Protein AF-A0A844W4H3-F1 (afdb_monomer_lite)

Radius of gyration: 26.31 Å; chains: 1; bounding box: 70×90×56 Å

Structure (mmCIF, N/CA/C/O backbone):
data_AF-A0A844W4H3-F1
#
_entry.id   AF-A0A844W4H3-F1
#
loop_
_atom_site.group_PDB
_atom_site.id
_atom_site.type_symbol
_atom_site.label_atom_id
_atom_site.label_alt_id
_atom_site.label_comp_id
_atom_site.label_asym_id
_atom_site.label_entity_id
_atom_site.label_seq_id
_atom_site.pdbx_PDB_ins_code
_atom_site.Cartn_x
_atom_site.Cartn_y
_atom_site.Cartn_z
_atom_site.occupancy
_atom_site.B_iso_or_equiv
_atom_site.auth_seq_id
_atom_site.auth_comp_id
_atom_site.auth_asym_id
_atom_site.auth_atom_id
_atom_site.pdbx_PDB_model_num
ATOM 1 N N . MET A 1 1 ? 50.026 -38.528 -22.153 1.00 40.59 1 MET A N 1
ATOM 2 C CA . MET A 1 1 ? 48.616 -38.727 -21.760 1.00 40.59 1 MET A CA 1
ATOM 3 C C . MET A 1 1 ? 47.746 -38.008 -22.776 1.00 40.59 1 MET A C 1
ATOM 5 O O . MET A 1 1 ? 47.794 -36.789 -22.839 1.00 40.59 1 MET A O 1
ATOM 9 N N . SER A 1 2 ? 47.067 -38.749 -23.652 1.00 35.16 2 SER A N 1
ATOM 10 C CA . SER A 1 2 ? 46.179 -38.185 -24.674 1.00 35.16 2 SER A CA 1
ATOM 11 C C . SER A 1 2 ? 44.803 -37.925 -24.064 1.00 35.16 2 SER A C 1
ATOM 13 O O . SER A 1 2 ? 44.111 -38.867 -23.681 1.00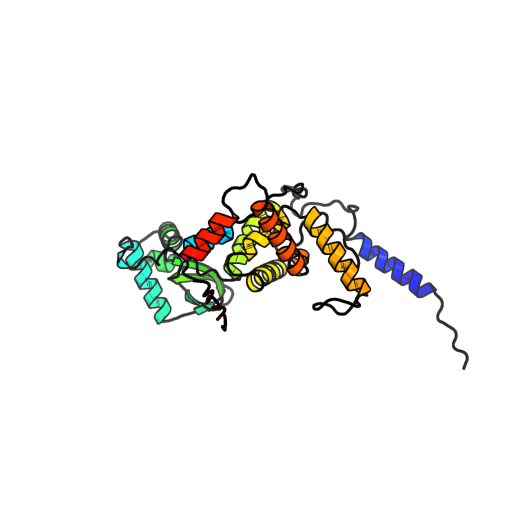 35.16 2 SER A O 1
ATOM 15 N N . HIS A 1 3 ? 44.414 -36.656 -23.965 1.00 39.06 3 HIS A N 1
ATOM 16 C CA . HIS A 1 3 ? 43.072 -36.267 -23.546 1.00 39.06 3 HIS A CA 1
ATOM 17 C C . HIS A 1 3 ? 42.083 -36.556 -24.680 1.00 39.06 3 HIS A C 1
ATOM 19 O O . HIS A 1 3 ? 41.986 -35.796 -25.641 1.00 39.06 3 HIS A O 1
ATOM 25 N N . GLN A 1 4 ? 41.358 -37.672 -24.582 1.00 46.84 4 GLN A N 1
ATOM 26 C CA . GLN A 1 4 ? 40.138 -37.868 -25.361 1.00 46.84 4 GLN A CA 1
ATOM 27 C C . GLN A 1 4 ? 39.099 -36.853 -24.880 1.00 46.84 4 GLN A C 1
ATOM 29 O O . GLN A 1 4 ? 38.718 -36.848 -23.709 1.00 46.84 4 GLN A O 1
ATOM 34 N N . LEU A 1 5 ? 38.666 -35.977 -25.787 1.00 47.50 5 LEU A N 1
ATOM 35 C CA . LEU A 1 5 ? 37.563 -35.059 -25.536 1.00 47.50 5 LEU A CA 1
ATOM 36 C C . LEU A 1 5 ? 36.278 -35.870 -25.288 1.00 47.50 5 LEU A C 1
ATOM 38 O O . LEU A 1 5 ? 35.994 -36.801 -26.049 1.00 47.50 5 LEU A O 1
ATOM 42 N N . PRO A 1 6 ? 35.501 -35.549 -24.239 1.00 43.94 6 PRO A N 1
ATOM 43 C CA . PRO A 1 6 ? 34.272 -36.265 -23.928 1.00 43.94 6 PRO A CA 1
ATOM 44 C C . PRO A 1 6 ? 33.265 -36.115 -25.073 1.00 43.94 6 PRO A C 1
ATOM 46 O O . PRO A 1 6 ? 33.009 -35.013 -25.558 1.00 43.94 6 PRO A O 1
ATOM 49 N N . SER A 1 7 ? 32.694 -37.241 -25.509 1.00 56.97 7 SER A N 1
ATOM 50 C CA . SER A 1 7 ? 31.733 -37.294 -26.612 1.00 56.97 7 SER A CA 1
ATOM 51 C C . SER A 1 7 ? 30.528 -36.387 -26.349 1.00 56.97 7 SER A C 1
ATOM 53 O O . SER A 1 7 ? 29.949 -36.411 -25.260 1.00 56.97 7 SER A O 1
ATOM 55 N N . SER A 1 8 ? 30.097 -35.664 -27.382 1.00 46.00 8 SER A N 1
ATOM 56 C CA . SER A 1 8 ? 28.962 -34.727 -27.440 1.00 46.00 8 SER A CA 1
ATOM 57 C C . SER A 1 8 ? 27.585 -35.314 -27.073 1.00 46.00 8 SER A C 1
ATOM 59 O O . SER A 1 8 ? 26.585 -34.597 -27.069 1.00 46.00 8 SER A O 1
ATOM 61 N N . HIS A 1 9 ? 27.511 -36.593 -26.700 1.00 44.69 9 HIS A N 1
ATOM 62 C CA . HIS A 1 9 ? 26.282 -37.273 -26.295 1.00 44.69 9 HIS A CA 1
ATOM 63 C C . HIS A 1 9 ? 25.682 -36.767 -24.971 1.00 44.69 9 HIS A C 1
ATOM 65 O O . HIS A 1 9 ? 24.464 -36.826 -24.804 1.00 44.69 9 HIS A O 1
ATOM 71 N N . TRP A 1 10 ? 26.480 -36.212 -24.050 1.00 44.72 10 TRP A N 1
ATOM 72 C CA . TRP A 1 10 ? 25.947 -35.678 -22.785 1.00 44.72 10 TRP A CA 1
ATOM 73 C C . TRP A 1 10 ? 25.151 -34.376 -22.981 1.00 44.72 10 TRP A C 1
ATOM 75 O O . TRP A 1 10 ? 24.174 -34.139 -22.272 1.00 44.72 10 TRP A O 1
ATOM 85 N N . LEU A 1 11 ? 25.516 -33.582 -23.996 1.00 39.84 11 LEU A N 1
ATOM 86 C CA . LEU A 1 11 ? 24.841 -32.336 -24.368 1.00 39.84 11 LEU A CA 1
ATOM 87 C C . LEU A 1 11 ? 23.451 -32.602 -24.969 1.00 39.84 11 LEU A C 1
ATOM 89 O O . LEU A 1 11 ? 22.526 -31.817 -24.775 1.00 39.84 11 LEU A O 1
ATOM 93 N N . ILE A 1 12 ? 23.291 -33.733 -25.664 1.00 48.03 12 ILE A N 1
ATOM 94 C CA . ILE A 1 12 ? 22.013 -34.184 -26.239 1.00 48.03 12 ILE A CA 1
ATOM 95 C C . ILE A 1 12 ? 21.091 -34.733 -25.133 1.00 48.03 12 ILE A C 1
ATOM 97 O O . ILE A 1 12 ? 19.887 -34.478 -25.143 1.00 48.03 12 ILE A O 1
ATOM 101 N N . GLY A 1 13 ? 21.652 -35.420 -24.130 1.00 46.19 13 GLY A N 1
ATOM 102 C CA . GLY A 1 13 ? 20.902 -35.891 -22.959 1.00 46.19 13 GLY A CA 1
ATOM 103 C C . GLY A 1 13 ? 20.409 -34.756 -22.050 1.00 46.19 13 GLY A C 1
ATOM 104 O O . GLY A 1 13 ? 19.256 -34.768 -21.613 1.00 46.19 13 GLY A O 1
ATOM 105 N N . SER A 1 14 ? 21.238 -33.733 -21.817 1.00 46.41 14 SER A N 1
ATOM 106 C CA . SER A 1 14 ? 20.885 -32.577 -20.981 1.00 46.41 14 SER A CA 1
ATOM 107 C C . SER A 1 14 ? 19.927 -31.602 -21.673 1.00 46.41 14 SER A C 1
ATOM 109 O O . SER A 1 14 ? 19.063 -31.031 -21.008 1.00 46.41 14 SER A O 1
ATOM 111 N N . THR A 1 15 ? 19.972 -31.476 -23.006 1.00 46.69 15 THR A N 1
ATOM 112 C CA . THR A 1 15 ? 18.980 -30.689 -23.767 1.00 46.69 15 THR A CA 1
ATOM 113 C C . THR A 1 15 ? 17.611 -31.356 -23.844 1.00 46.69 15 THR A C 1
ATOM 115 O O . THR A 1 15 ? 16.612 -30.642 -23.914 1.00 46.69 15 THR A O 1
ATOM 118 N N . HIS A 1 16 ? 17.511 -32.687 -23.777 1.00 41.06 16 HIS A N 1
ATOM 119 C CA . HIS A 1 16 ? 16.210 -33.366 -23.740 1.00 41.06 16 HIS A CA 1
ATOM 120 C C . HIS A 1 16 ? 15.513 -33.212 -22.377 1.00 41.06 16 HIS A C 1
ATOM 122 O O . HIS A 1 16 ? 14.307 -32.962 -22.330 1.00 41.06 16 HIS A O 1
ATOM 128 N N . ALA A 1 17 ? 16.273 -33.265 -21.276 1.00 41.00 17 ALA A N 1
ATOM 129 C CA . ALA A 1 17 ? 15.771 -32.970 -19.931 1.00 41.00 17 ALA A CA 1
ATOM 130 C C . ALA A 1 17 ? 15.453 -31.472 -19.746 1.00 41.00 17 ALA A C 1
ATOM 132 O O . ALA A 1 17 ? 14.406 -31.125 -19.203 1.00 41.00 17 ALA A O 1
ATOM 133 N N . ALA A 1 18 ? 16.287 -30.573 -20.284 1.00 41.38 18 ALA A N 1
ATOM 134 C CA . ALA A 1 18 ? 16.026 -29.133 -20.267 1.00 41.38 18 ALA A CA 1
ATOM 135 C C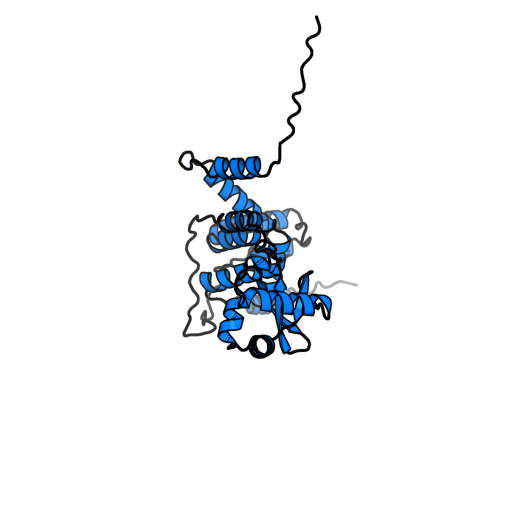 . ALA A 1 18 ? 14.827 -28.745 -21.153 1.00 41.38 18 ALA A C 1
ATOM 137 O O . ALA A 1 18 ? 14.038 -27.891 -20.760 1.00 41.38 18 ALA A O 1
ATOM 138 N N . ARG A 1 19 ? 14.611 -29.411 -22.299 1.00 42.53 19 ARG A N 1
ATOM 139 C CA . ARG A 1 19 ? 13.400 -29.241 -23.129 1.00 42.53 19 ARG A CA 1
ATOM 140 C C . ARG A 1 19 ? 12.130 -29.750 -22.447 1.00 42.53 19 ARG A C 1
ATOM 142 O O . ARG A 1 19 ? 11.069 -29.180 -22.682 1.00 42.53 19 ARG A O 1
ATOM 149 N N . ALA A 1 20 ? 12.226 -30.776 -21.601 1.00 40.62 20 ALA A N 1
ATOM 150 C CA . ALA A 1 20 ? 11.093 -31.252 -20.808 1.00 40.62 20 ALA A CA 1
ATOM 151 C C . ALA A 1 20 ? 10.699 -30.255 -19.700 1.00 40.62 20 ALA A C 1
ATOM 153 O O . ALA A 1 20 ? 9.513 -30.067 -19.453 1.00 40.62 20 ALA A O 1
ATOM 154 N N . VAL A 1 21 ? 11.670 -29.551 -19.103 1.00 44.06 21 VAL A N 1
ATOM 155 C CA . VAL A 1 21 ? 11.417 -28.466 -18.133 1.00 44.06 21 VAL A CA 1
ATOM 156 C C . VAL A 1 21 ? 10.953 -27.175 -18.831 1.00 44.06 21 VAL A C 1
ATOM 158 O O . VAL A 1 21 ? 10.070 -26.486 -18.332 1.00 44.06 21 VAL A O 1
ATOM 161 N N . LEU A 1 22 ? 11.469 -26.877 -20.030 1.00 38.00 22 LEU A N 1
ATOM 162 C CA . LEU A 1 22 ? 11.107 -25.690 -20.821 1.00 38.00 22 LEU A CA 1
ATOM 163 C C . LEU A 1 22 ? 9.719 -25.761 -21.484 1.00 38.00 22 LEU A C 1
ATOM 165 O O . LEU A 1 22 ? 9.184 -24.720 -21.857 1.00 38.00 22 LEU A O 1
ATOM 169 N N . ARG A 1 23 ? 9.101 -26.946 -21.598 1.00 33.34 23 ARG A N 1
ATOM 170 C CA . ARG A 1 23 ? 7.697 -27.083 -22.038 1.00 33.34 23 ARG A CA 1
ATOM 171 C C . ARG A 1 23 ? 6.665 -26.765 -20.954 1.00 33.34 23 ARG A C 1
ATOM 173 O O . ARG A 1 23 ? 5.499 -26.619 -21.287 1.00 33.34 23 ARG A O 1
ATOM 180 N N . ALA A 1 24 ? 7.057 -26.642 -19.685 1.00 38.19 24 ALA A N 1
ATOM 181 C CA . ALA A 1 24 ? 6.095 -26.410 -18.606 1.00 38.19 24 ALA A CA 1
ATOM 182 C C . ALA A 1 24 ? 5.629 -24.942 -18.483 1.00 38.19 24 ALA A C 1
ATOM 184 O 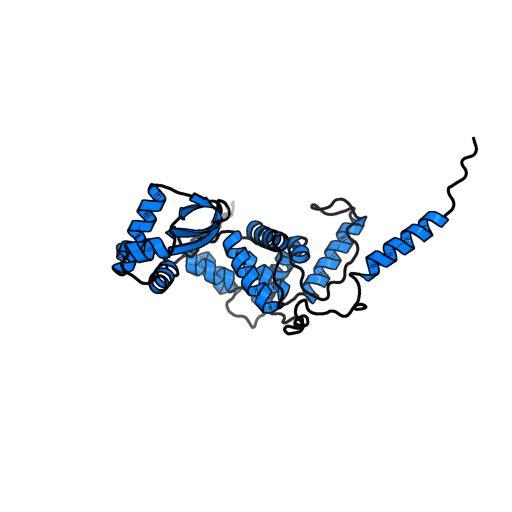O . ALA A 1 24 ? 4.539 -24.709 -17.973 1.00 38.19 24 ALA A O 1
ATOM 185 N N . ASP A 1 25 ? 6.411 -23.966 -18.971 1.00 37.81 25 ASP A N 1
ATOM 186 C CA . ASP A 1 25 ? 6.156 -22.531 -18.720 1.00 37.81 25 ASP A CA 1
ATOM 187 C C . ASP A 1 25 ? 6.081 -21.646 -19.983 1.00 37.81 25 ASP A C 1
ATOM 189 O O . ASP A 1 25 ? 5.754 -20.459 -19.891 1.00 37.81 25 ASP A O 1
ATOM 193 N N . MET A 1 26 ? 6.366 -22.181 -21.176 1.00 41.38 26 MET A N 1
ATOM 194 C CA . MET A 1 26 ? 6.332 -21.425 -22.432 1.00 41.38 26 MET A CA 1
ATOM 195 C C . MET A 1 26 ? 5.364 -22.057 -23.434 1.00 41.38 26 MET A C 1
ATOM 197 O O . MET A 1 26 ? 5.633 -23.120 -23.976 1.00 41.38 26 MET A O 1
ATOM 201 N N . ILE A 1 27 ? 4.301 -21.307 -23.742 1.00 39.97 27 ILE A N 1
ATOM 202 C CA . ILE A 1 27 ? 3.185 -21.652 -24.638 1.00 39.97 27 ILE A CA 1
ATOM 203 C C . ILE A 1 27 ? 2.198 -22.636 -23.999 1.00 39.97 27 ILE A C 1
ATOM 205 O O . ILE A 1 27 ? 2.552 -23.626 -23.379 1.00 39.97 27 ILE A O 1
ATOM 209 N N . VAL A 1 28 ? 0.921 -22.304 -24.165 1.00 44.06 28 VAL A N 1
ATOM 210 C CA . VAL A 1 28 ? -0.242 -23.143 -23.889 1.00 44.06 28 VAL A CA 1
ATOM 211 C C . VAL A 1 28 ? -0.127 -24.462 -24.665 1.00 44.06 28 VAL A C 1
ATOM 213 O O . VAL A 1 28 ? -0.628 -24.563 -25.775 1.00 44.06 28 VAL A O 1
ATOM 216 N N . GLU A 1 29 ? 0.528 -25.466 -24.093 1.00 35.25 29 GLU A N 1
ATOM 217 C CA . GLU A 1 29 ? 0.278 -26.886 -24.361 1.00 35.25 29 GLU A CA 1
ATOM 218 C C . GLU A 1 29 ? 0.258 -27.615 -23.020 1.00 35.25 29 GLU A C 1
ATOM 220 O O . GLU A 1 29 ? 1.265 -28.005 -22.439 1.00 35.25 29 GLU A O 1
ATOM 225 N N . GLY A 1 30 ? -0.953 -27.698 -22.500 1.00 35.06 30 GLY A N 1
ATOM 226 C CA . GLY A 1 30 ? -1.262 -27.909 -21.103 1.00 35.06 30 GLY A CA 1
ATOM 227 C C . GLY A 1 30 ? -2.341 -26.885 -20.858 1.00 35.06 30 GLY A C 1
ATOM 228 O O . GLY A 1 30 ? -2.040 -25.694 -20.785 1.00 35.06 30 GLY A O 1
ATOM 229 N N . GLU A 1 31 ? -3.599 -27.324 -20.928 1.00 37.75 31 GLU A N 1
ATOM 230 C CA . GLU A 1 31 ? -4.764 -26.485 -20.676 1.00 37.75 31 GLU A CA 1
ATOM 231 C C . GLU A 1 31 ? -4.403 -25.497 -19.570 1.00 37.75 31 GLU A C 1
ATOM 233 O O . GLU A 1 31 ? -3.946 -25.914 -18.503 1.00 37.75 31 GLU A O 1
ATOM 238 N N . ILE A 1 32 ? -4.539 -24.190 -19.825 1.00 48.53 32 ILE A N 1
ATOM 239 C CA . ILE A 1 32 ? -4.509 -23.215 -18.741 1.00 48.53 32 ILE A CA 1
ATOM 240 C C . ILE A 1 32 ? -5.773 -23.510 -17.928 1.00 48.53 32 ILE A C 1
ATOM 242 O O . ILE A 1 32 ? -6.766 -22.793 -18.029 1.00 48.53 32 ILE A O 1
ATOM 246 N N . THR A 1 33 ? -5.777 -24.603 -17.166 1.00 46.53 33 THR A N 1
ATOM 247 C CA . THR A 1 33 ? -6.829 -24.911 -16.227 1.00 46.53 33 THR A CA 1
ATOM 248 C C . THR A 1 33 ? -6.731 -23.791 -15.220 1.00 46.53 33 THR A C 1
ATOM 250 O O . THR A 1 33 ? -5.706 -23.662 -14.535 1.00 46.53 33 THR A O 1
ATOM 253 N N . PRO A 1 34 ? -7.728 -22.897 -15.169 1.00 54.16 34 PRO A N 1
ATOM 254 C CA . PRO A 1 34 ? -7.755 -21.938 -14.097 1.00 54.16 34 PRO A CA 1
ATOM 255 C C . PRO A 1 34 ? -7.673 -22.721 -12.786 1.00 54.16 34 PRO A C 1
ATOM 257 O O . PRO A 1 34 ? -8.285 -23.786 -12.673 1.00 54.16 34 PRO A O 1
ATOM 260 N N . PRO A 1 35 ? -6.955 -22.212 -11.769 1.00 55.72 35 PRO A N 1
ATOM 261 C CA . PRO A 1 35 ? -6.875 -22.866 -10.463 1.00 55.72 35 PRO A CA 1
ATOM 262 C C . PRO A 1 35 ? -8.270 -23.080 -9.859 1.00 55.72 35 PRO A C 1
ATOM 264 O O . PRO A 1 35 ? -8.442 -23.832 -8.907 1.00 55.72 35 PRO A O 1
ATOM 267 N N . ASN A 1 36 ? -9.277 -22.410 -10.423 1.00 62.97 36 ASN A N 1
ATOM 268 C CA . ASN A 1 36 ? -10.675 -22.680 -10.211 1.00 62.97 36 ASN A CA 1
ATOM 269 C C . ASN A 1 36 ? -11.419 -22.672 -11.561 1.00 62.97 36 ASN A C 1
ATOM 271 O O . ASN A 1 36 ? -11.548 -21.611 -12.167 1.00 62.97 36 ASN A O 1
ATOM 275 N N . ALA A 1 37 ? -11.965 -23.815 -11.995 1.00 64.50 37 ALA A N 1
ATOM 276 C CA . ALA A 1 37 ? -12.796 -23.933 -13.206 1.00 64.50 37 ALA A CA 1
ATOM 277 C C . ALA A 1 37 ? -13.962 -22.921 -13.251 1.00 64.50 37 ALA A C 1
ATOM 279 O O . ALA A 1 37 ? -14.375 -22.489 -14.322 1.00 64.50 37 ALA A O 1
ATOM 280 N N . VAL A 1 38 ? -14.450 -22.486 -12.083 1.00 72.62 38 VAL A N 1
ATOM 281 C CA . VAL A 1 38 ? -15.543 -21.509 -11.933 1.00 72.62 38 VAL A CA 1
ATOM 282 C C . VAL A 1 38 ? -15.071 -20.060 -12.146 1.00 72.62 38 VAL A C 1
ATOM 284 O O . VAL A 1 38 ? -15.885 -19.163 -12.357 1.00 72.62 38 VAL A O 1
ATOM 287 N N . LYS A 1 39 ? -13.761 -19.792 -12.087 1.00 62.19 39 LYS A N 1
ATOM 288 C CA . LYS A 1 39 ? -13.167 -18.465 -12.310 1.00 62.19 39 LYS A CA 1
ATOM 289 C C . LYS A 1 39 ? -12.036 -18.572 -13.334 1.00 62.19 39 LYS A C 1
ATOM 291 O O . LYS A 1 39 ? -10.875 -18.657 -12.922 1.00 62.19 39 LYS A O 1
ATOM 296 N N . PRO A 1 40 ? -12.354 -18.566 -14.644 1.00 65.94 40 PRO A N 1
ATOM 297 C CA . PRO A 1 40 ? -11.329 -18.547 -15.677 1.00 65.94 40 PRO A CA 1
ATOM 298 C C . PRO A 1 40 ? -10.403 -17.348 -15.477 1.00 65.94 40 PRO A C 1
ATOM 300 O O . PRO A 1 40 ? -10.817 -16.300 -14.969 1.00 65.94 40 PRO A O 1
ATOM 303 N N . TRP A 1 41 ? -9.137 -17.505 -15.860 1.00 60.75 41 TRP A N 1
ATOM 304 C CA . TRP A 1 41 ? -8.215 -16.378 -15.871 1.00 60.75 41 TRP A CA 1
ATOM 305 C C . TRP A 1 41 ? -8.786 -15.273 -16.760 1.00 60.75 41 TRP A C 1
ATOM 307 O O . TRP A 1 41 ? -9.265 -15.533 -17.864 1.00 60.75 41 TRP A O 1
ATOM 317 N N . LEU A 1 42 ? -8.732 -14.032 -16.279 1.00 67.69 42 LEU A N 1
ATOM 318 C CA . LEU A 1 42 ? -9.066 -12.890 -17.115 1.00 67.69 42 LEU A CA 1
ATOM 319 C C . LEU A 1 42 ? -7.954 -12.742 -18.147 1.00 67.69 42 LEU A C 1
ATOM 321 O O . LEU A 1 42 ? -6.791 -12.603 -17.766 1.00 67.69 42 LEU A O 1
ATOM 325 N N . LEU A 1 43 ? -8.311 -12.773 -19.434 1.00 70.75 43 LEU A N 1
ATOM 326 C CA . LEU A 1 43 ? -7.382 -12.440 -20.511 1.00 70.75 43 LEU A CA 1
ATOM 327 C C . LEU A 1 43 ? -6.706 -11.093 -20.212 1.00 70.75 43 LEU A C 1
ATOM 329 O O . LEU A 1 43 ? -7.336 -10.214 -19.608 1.00 70.75 43 LEU A O 1
ATOM 333 N N . PRO A 1 44 ? -5.430 -10.922 -20.604 1.00 66.94 44 PRO A N 1
ATOM 334 C CA . PRO A 1 44 ? -4.744 -9.660 -20.396 1.00 66.94 44 PRO A CA 1
ATOM 335 C C . PRO A 1 44 ? -5.565 -8.544 -21.037 1.00 66.94 44 PRO A C 1
ATOM 337 O O . PRO A 1 44 ? -5.973 -8.625 -22.196 1.00 66.94 44 PRO A O 1
ATOM 340 N N . ILE A 1 45 ? -5.846 -7.515 -20.243 1.00 72.62 45 ILE A N 1
ATOM 341 C CA . ILE A 1 45 ? -6.605 -6.358 -20.703 1.00 72.62 45 ILE A CA 1
ATOM 342 C C . ILE A 1 45 ? -5.768 -5.698 -21.808 1.00 72.62 45 ILE A C 1
ATOM 344 O O . ILE A 1 45 ? -4.572 -5.478 -21.579 1.00 72.62 45 ILE A O 1
ATOM 348 N N . PRO A 1 46 ? -6.341 -5.397 -22.989 1.00 79.25 46 PRO A N 1
ATOM 349 C CA . PRO A 1 46 ? -5.614 -4.661 -24.016 1.00 79.25 46 PRO A CA 1
ATOM 350 C C . PRO A 1 46 ? -5.066 -3.358 -23.417 1.00 79.25 46 PRO A C 1
ATOM 352 O O . PRO A 1 46 ? -5.716 -2.774 -22.541 1.00 79.25 46 PRO A O 1
ATOM 355 N N . PRO A 1 47 ? -3.870 -2.911 -23.840 1.00 83.19 47 PRO A N 1
ATOM 356 C CA . PRO A 1 47 ? -3.237 -1.739 -23.255 1.00 83.19 47 PRO A CA 1
ATOM 357 C C . PRO A 1 47 ? -4.170 -0.539 -23.387 1.00 83.19 47 PRO A C 1
ATOM 359 O O . PRO A 1 47 ? -4.554 -0.159 -24.490 1.00 83.19 47 PRO A O 1
ATOM 362 N N . THR A 1 48 ? -4.562 0.038 -22.252 1.00 83.94 48 THR A N 1
ATOM 363 C CA . THR A 1 48 ? -5.586 1.091 -22.238 1.00 83.94 48 THR A CA 1
ATOM 364 C C . THR A 1 48 ? -5.010 2.478 -22.503 1.00 83.94 48 THR A C 1
ATOM 366 O O . THR A 1 48 ? -5.769 3.419 -22.707 1.00 83.94 48 THR A O 1
ATOM 369 N N . GLY A 1 49 ? -3.684 2.639 -22.424 1.00 83.31 49 GLY A N 1
ATOM 370 C CA . GLY A 1 49 ? -3.020 3.945 -22.413 1.00 83.31 49 GLY A CA 1
ATOM 371 C C . GLY A 1 49 ? -3.268 4.744 -21.130 1.00 83.31 49 GLY A C 1
ATOM 372 O O . GLY A 1 49 ? -2.756 5.850 -20.993 1.00 83.31 49 GLY A O 1
ATOM 373 N N . GLN A 1 50 ? -4.040 4.199 -20.183 1.00 87.88 50 GLN A N 1
ATOM 374 C CA . GLN A 1 50 ? -4.455 4.908 -18.981 1.00 87.88 50 GLN A CA 1
ATOM 375 C C . GLN A 1 50 ? -3.279 5.066 -18.019 1.00 87.88 50 GLN A C 1
ATOM 377 O O . GLN A 1 50 ? -2.638 4.082 -17.642 1.00 87.88 50 GLN A O 1
ATOM 382 N N . VAL A 1 51 ? -3.059 6.301 -17.583 1.00 87.19 51 VAL A N 1
ATOM 383 C CA . VAL A 1 51 ? -2.102 6.668 -16.540 1.00 87.19 51 VAL A CA 1
ATOM 384 C C . VAL A 1 51 ? -2.888 7.032 -15.299 1.00 87.19 51 VAL A C 1
ATOM 386 O O . VAL A 1 51 ? -3.979 7.602 -15.372 1.00 87.19 51 VAL A O 1
ATOM 389 N N . PHE A 1 52 ? -2.350 6.673 -14.150 1.00 88.75 52 PHE A N 1
ATOM 390 C CA . PHE A 1 52 ? -3.037 6.834 -12.890 1.00 88.75 52 PHE A CA 1
ATOM 391 C C . PHE A 1 52 ? -2.256 7.771 -11.991 1.00 88.75 52 PHE A C 1
ATOM 393 O O . PHE A 1 52 ? -1.177 7.415 -11.562 1.00 88.75 52 PHE A O 1
ATOM 400 N N . THR A 1 53 ? -2.822 8.933 -11.686 1.00 85.88 53 THR A N 1
ATOM 401 C CA . THR A 1 53 ? -2.205 9.942 -10.805 1.00 85.88 53 THR A CA 1
ATOM 402 C C . THR A 1 53 ? -3.022 10.195 -9.537 1.00 85.88 53 THR A C 1
ATOM 404 O O . THR A 1 53 ? -2.643 10.992 -8.676 1.00 85.88 53 THR A O 1
ATOM 407 N N . SER A 1 54 ? -4.186 9.542 -9.428 1.00 86.19 54 SER A N 1
ATOM 408 C CA . SER A 1 54 ? -5.129 9.803 -8.343 1.00 86.19 54 SER A CA 1
ATOM 409 C C . SER A 1 54 ? -4.595 9.341 -6.990 1.00 86.19 54 SER A C 1
ATOM 411 O O . SER A 1 54 ? -4.899 9.978 -5.996 1.00 86.19 54 SER A O 1
ATOM 413 N N . GLY A 1 55 ? -3.796 8.270 -6.928 1.00 83.38 55 GLY A N 1
ATOM 414 C CA . GLY A 1 55 ? -3.290 7.743 -5.660 1.00 83.38 55 GLY A CA 1
ATOM 415 C C . GLY A 1 55 ? -2.343 8.723 -4.974 1.00 83.38 55 GLY A C 1
ATOM 416 O O . GLY A 1 55 ? -2.471 8.971 -3.774 1.00 83.38 55 GLY A O 1
ATOM 417 N N . PHE A 1 56 ? -1.450 9.345 -5.741 1.00 86.75 56 PHE A N 1
ATOM 418 C CA . PHE A 1 56 ? -0.553 10.370 -5.226 1.00 86.75 56 PHE A CA 1
ATOM 419 C C . PHE A 1 56 ? -1.303 11.658 -4.856 1.00 86.75 56 PHE A C 1
ATOM 421 O O . PHE A 1 56 ? -1.040 12.244 -3.805 1.00 86.75 56 PHE A O 1
ATOM 428 N N . ALA A 1 57 ? -2.285 12.074 -5.663 1.00 87.44 57 ALA A N 1
ATOM 429 C CA . ALA A 1 57 ? -3.142 13.214 -5.332 1.00 87.44 57 ALA A CA 1
ATOM 430 C C . ALA A 1 57 ? -3.940 12.979 -4.034 1.00 87.44 57 ALA A C 1
ATOM 432 O O . ALA A 1 57 ? -3.972 13.851 -3.162 1.00 87.44 57 ALA A O 1
ATOM 433 N N . ASP A 1 58 ? -4.513 11.783 -3.870 1.00 88.69 58 ASP A N 1
ATOM 434 C CA . ASP A 1 58 ? -5.228 11.358 -2.665 1.00 88.69 58 ASP A CA 1
ATOM 435 C C . ASP A 1 58 ? -4.291 11.346 -1.450 1.00 88.69 58 ASP A C 1
ATOM 437 O O . ASP A 1 58 ? -4.658 11.836 -0.382 1.00 88.69 58 ASP A O 1
ATOM 441 N N . TYR A 1 59 ? -3.054 10.864 -1.612 1.00 89.31 59 TYR A N 1
ATOM 442 C CA . TYR A 1 59 ? -2.025 10.903 -0.571 1.00 89.31 59 TYR A CA 1
ATOM 443 C C . TYR A 1 59 ? -1.680 12.339 -0.147 1.00 89.31 59 TYR A C 1
ATOM 445 O O . TYR A 1 59 ? -1.664 12.644 1.048 1.00 89.31 59 TYR A O 1
ATOM 453 N N . LEU A 1 60 ? -1.446 13.246 -1.101 1.00 88.81 60 LEU A N 1
ATOM 454 C CA . LEU A 1 60 ? -1.160 14.653 -0.803 1.00 88.81 60 LEU A CA 1
ATOM 455 C C . LEU A 1 60 ? -2.349 15.351 -0.136 1.00 88.81 60 LEU A C 1
ATOM 457 O O . LEU A 1 60 ? -2.151 16.161 0.770 1.00 88.81 60 LEU A O 1
ATOM 461 N N . SER A 1 61 ? -3.573 15.030 -0.559 1.00 91.44 61 SER A N 1
ATOM 462 C CA . SER A 1 61 ? -4.802 15.515 0.075 1.00 91.44 61 SER A CA 1
ATOM 463 C C . SER A 1 61 ? -4.900 15.019 1.518 1.00 91.44 61 SER A C 1
ATOM 465 O O . SER A 1 61 ? -5.025 15.821 2.444 1.00 91.44 61 SER A O 1
ATOM 467 N N . ALA A 1 62 ? -4.717 13.714 1.729 1.00 90.50 62 ALA A N 1
ATOM 468 C CA . ALA A 1 62 ? -4.714 13.101 3.049 1.00 90.50 62 ALA A CA 1
ATOM 469 C C . ALA A 1 62 ? -3.619 13.678 3.949 1.00 90.50 62 ALA A C 1
ATOM 471 O O . ALA A 1 62 ? -3.825 13.756 5.151 1.00 90.50 62 ALA A O 1
ATOM 472 N N . ARG A 1 63 ? -2.467 14.093 3.402 1.00 90.69 63 ARG A N 1
ATOM 473 C CA . ARG A 1 63 ? -1.365 14.703 4.166 1.00 90.69 63 ARG A CA 1
ATOM 474 C C . ARG A 1 63 ? -1.699 16.111 4.662 1.00 90.69 63 ARG A C 1
ATOM 476 O O . ARG A 1 63 ? -1.150 16.533 5.672 1.00 90.69 63 ARG A O 1
ATOM 483 N N . LYS A 1 64 ? -2.583 16.828 3.967 1.00 92.00 64 LYS A N 1
ATOM 484 C CA . LYS A 1 64 ? -3.046 18.169 4.362 1.00 92.00 64 LYS A CA 1
ATOM 485 C C . LYS A 1 64 ? -4.181 18.134 5.385 1.00 92.00 64 LYS A C 1
ATOM 487 O O . LYS A 1 64 ? -4.422 19.142 6.041 1.00 92.00 64 LYS A O 1
ATOM 492 N N . GLN A 1 65 ? -4.899 17.018 5.496 1.00 92.44 65 GLN A N 1
ATOM 493 C CA . GLN A 1 65 ? -5.992 16.877 6.456 1.00 92.44 65 GLN A CA 1
ATOM 494 C C . GLN A 1 65 ? -5.423 16.764 7.871 1.00 92.44 65 GLN A C 1
ATOM 496 O O . GLN A 1 65 ? -4.662 15.835 8.107 1.00 92.44 65 GLN A O 1
ATOM 501 N N . PRO A 1 66 ? -5.776 17.650 8.818 1.00 93.56 66 PRO A N 1
ATOM 502 C CA . PRO A 1 66 ? -5.311 17.507 10.190 1.00 93.56 66 PRO A CA 1
ATOM 503 C C . PRO A 1 66 ? -5.843 16.205 10.798 1.00 93.56 66 PRO A C 1
ATOM 505 O O . PRO A 1 66 ? -6.960 15.767 10.506 1.00 93.56 66 PRO A O 1
ATOM 508 N N . LEU A 1 67 ? -5.048 15.595 11.678 1.00 94.69 67 LEU A N 1
ATOM 509 C CA . LEU A 1 67 ? -5.510 14.476 12.491 1.00 94.69 67 LEU A CA 1
ATOM 510 C C . LEU A 1 67 ? -6.700 14.942 13.338 1.00 94.69 67 LEU A C 1
ATOM 512 O O . LEU A 1 67 ? -6.576 15.920 14.073 1.00 94.69 67 LEU A O 1
ATOM 516 N N . LYS A 1 68 ? -7.838 14.243 13.248 1.00 95.19 68 LYS A N 1
ATOM 517 C CA . LYS A 1 68 ? -9.008 14.545 14.084 1.00 95.19 68 LYS A CA 1
ATOM 518 C C . LYS A 1 68 ? -8.615 14.441 15.552 1.00 95.19 68 LYS A C 1
ATOM 520 O O . LYS A 1 68 ? -8.151 13.380 15.982 1.00 95.19 68 LYS A O 1
ATOM 525 N N . ALA A 1 69 ? -8.794 15.524 16.302 1.00 96.56 69 ALA A N 1
ATOM 526 C CA . ALA A 1 69 ? -8.501 15.508 17.721 1.00 96.56 69 ALA A CA 1
ATOM 527 C C . ALA A 1 69 ? -9.530 14.632 18.440 1.00 96.56 69 ALA A C 1
ATOM 529 O O . ALA A 1 69 ? -10.661 14.463 17.981 1.00 96.56 69 ALA A O 1
ATOM 530 N N . ARG A 1 70 ? -9.154 14.111 19.612 1.00 97.31 70 ARG A N 1
ATOM 531 C CA . ARG A 1 70 ? -10.056 13.350 20.485 1.00 97.31 70 ARG A CA 1
ATOM 532 C C . ARG A 1 70 ? -11.405 14.057 20.657 1.00 97.31 70 ARG A C 1
ATOM 534 O O . ARG A 1 70 ? -12.444 13.437 20.472 1.00 97.31 70 ARG A O 1
ATOM 541 N N . ASN A 1 71 ? -11.387 15.357 20.952 1.00 97.94 71 ASN A N 1
ATOM 542 C CA . ASN A 1 71 ? -12.592 16.138 21.252 1.00 97.94 71 ASN A CA 1
ATOM 543 C C . ASN A 1 71 ? -13.518 16.344 20.039 1.00 97.94 71 ASN A C 1
ATOM 545 O O . ASN A 1 71 ? -14.694 16.639 20.231 1.00 97.94 71 ASN A O 1
ATOM 549 N N . ASP A 1 72 ? -13.021 16.126 18.818 1.00 97.19 72 ASP A N 1
ATOM 550 C CA . ASP A 1 72 ? -13.812 16.223 17.584 1.00 97.19 72 ASP A CA 1
ATOM 551 C C . ASP A 1 72 ? -14.579 14.924 17.277 1.00 97.19 72 ASP A C 1
ATOM 553 O O . ASP A 1 72 ? -15.361 14.852 16.325 1.00 97.19 72 ASP A O 1
ATOM 557 N N . LEU A 1 73 ? -14.334 13.858 18.047 1.00 97.19 73 LEU A N 1
ATOM 558 C CA . LEU A 1 73 ? -14.980 12.564 17.867 1.00 97.19 73 LEU A CA 1
ATOM 559 C C . LEU A 1 73 ? -16.318 12.503 18.613 1.00 97.19 73 LEU A C 1
ATOM 561 O O . LEU A 1 73 ? -16.470 13.122 19.669 1.00 97.19 73 LEU A O 1
ATOM 565 N N . PRO A 1 74 ? -17.289 11.703 18.130 1.00 97.50 74 PRO A N 1
ATOM 566 C CA . PRO A 1 74 ? -18.486 11.406 18.912 1.00 97.50 74 PRO A CA 1
ATOM 567 C C . PRO A 1 74 ? -18.103 10.728 20.241 1.00 97.50 74 PRO A C 1
ATOM 569 O O . PRO A 1 74 ? -17.038 10.110 20.308 1.00 97.50 74 PRO A O 1
ATOM 572 N N . PRO A 1 75 ? -18.971 10.727 21.272 1.00 98.00 75 PRO A N 1
ATOM 573 C CA . PRO A 1 75 ? -18.641 10.156 22.585 1.00 98.00 75 PRO A CA 1
ATOM 574 C C . PRO A 1 75 ? -18.107 8.716 22.532 1.00 98.00 75 PRO A C 1
ATOM 576 O O . PRO A 1 75 ? -17.161 8.366 23.229 1.00 98.00 75 PRO A O 1
ATOM 579 N N . SER A 1 76 ? -18.643 7.879 21.636 1.00 97.38 76 SER A N 1
ATOM 580 C CA . SER A 1 76 ? -18.131 6.518 21.424 1.00 97.38 76 SER A CA 1
ATOM 581 C C . SER A 1 76 ? -16.744 6.471 20.779 1.00 97.38 76 SER A C 1
ATOM 583 O O . SER A 1 76 ? -15.985 5.542 21.028 1.00 97.38 76 SER A O 1
ATOM 585 N N . GLY A 1 77 ? -16.428 7.441 19.921 1.00 97.75 77 GLY A N 1
ATOM 586 C CA . GLY A 1 77 ? -15.101 7.594 19.331 1.00 97.75 77 GLY A CA 1
ATOM 587 C C . GLY A 1 77 ? -14.087 8.116 20.346 1.00 97.75 77 GLY A C 1
ATOM 588 O O . GLY A 1 77 ? -12.962 7.637 20.345 1.00 97.75 77 GLY A O 1
ATOM 589 N N . GLN A 1 78 ? -14.496 9.016 21.247 1.00 98.38 78 GLN A N 1
ATOM 590 C CA . GLN A 1 78 ? -13.672 9.476 22.372 1.00 98.38 78 GLN A CA 1
ATOM 591 C C . GLN A 1 78 ? -13.308 8.319 23.305 1.00 98.38 78 GLN A C 1
ATOM 593 O O . GLN A 1 78 ? -12.133 8.110 23.579 1.00 98.38 78 GLN A O 1
ATOM 598 N N . ALA A 1 79 ? -14.293 7.508 23.704 1.00 98.19 79 ALA A N 1
ATOM 599 C CA . ALA A 1 79 ? -14.051 6.335 24.543 1.00 98.19 79 ALA A CA 1
ATOM 600 C C . ALA A 1 79 ? -13.094 5.329 23.876 1.00 98.19 79 ALA A C 1
ATOM 602 O O . ALA A 1 79 ? -12.157 4.848 24.504 1.00 98.19 79 ALA A O 1
ATOM 603 N N . LEU A 1 80 ? -13.278 5.051 22.577 1.00 98.31 80 LEU A N 1
ATOM 604 C CA . LEU A 1 80 ? -12.349 4.204 21.824 1.00 98.31 80 LEU A CA 1
ATOM 605 C C . LEU A 1 80 ? -10.941 4.820 21.743 1.00 98.31 80 LEU A C 1
ATOM 607 O O . LEU A 1 80 ? -9.955 4.096 21.851 1.00 98.31 80 LEU A O 1
ATOM 611 N N . TYR A 1 81 ? -10.845 6.137 21.549 1.00 98.44 81 TYR A N 1
ATOM 612 C CA . TYR A 1 81 ? -9.573 6.858 21.523 1.00 98.44 81 TYR A CA 1
ATOM 613 C C . TYR A 1 81 ? -8.812 6.669 22.837 1.00 98.44 81 TYR A C 1
ATOM 615 O O . TYR A 1 81 ? -7.630 6.333 22.802 1.00 98.44 81 TYR A O 1
ATOM 623 N N . ASP A 1 82 ? -9.493 6.817 23.973 1.00 98.38 82 ASP A N 1
ATOM 624 C CA . ASP A 1 82 ? -8.894 6.666 25.302 1.00 98.38 82 ASP A CA 1
ATOM 625 C C . ASP A 1 82 ? -8.396 5.243 25.552 1.00 98.38 82 ASP A C 1
ATOM 627 O O . ASP A 1 82 ? -7.267 5.069 26.005 1.00 98.38 82 ASP A O 1
ATOM 631 N N . ILE A 1 83 ? -9.184 4.227 25.179 1.00 98.38 83 ILE A N 1
ATOM 632 C CA . ILE A 1 83 ? -8.777 2.818 25.301 1.00 98.38 83 ILE A CA 1
ATOM 633 C C . ILE A 1 83 ? -7.527 2.542 24.456 1.00 98.38 83 ILE A C 1
ATOM 635 O O . ILE A 1 83 ? -6.562 1.956 24.943 1.00 98.38 83 ILE A O 1
ATOM 639 N N . VAL A 1 84 ? -7.513 2.981 23.192 1.00 98.38 84 VAL A N 1
ATOM 640 C CA . VAL A 1 84 ? -6.364 2.766 22.294 1.00 98.38 84 VAL A CA 1
ATOM 641 C C . VAL A 1 84 ? -5.124 3.505 22.800 1.00 98.38 84 VAL A C 1
ATOM 643 O O . VAL A 1 84 ? -4.030 2.948 22.750 1.00 98.38 84 VAL A O 1
ATOM 646 N N . ALA A 1 85 ? -5.274 4.736 23.294 1.00 98.19 85 ALA A N 1
ATOM 647 C CA . ALA A 1 85 ? -4.169 5.520 23.839 1.00 98.19 85 ALA A CA 1
ATOM 648 C C . ALA A 1 85 ? -3.599 4.902 25.128 1.00 98.19 85 ALA A C 1
ATOM 650 O O . ALA A 1 85 ? -2.379 4.821 25.274 1.00 98.19 85 ALA A O 1
ATOM 651 N N . ALA A 1 86 ? -4.465 4.428 26.028 1.00 98.25 86 ALA A N 1
ATOM 652 C CA . ALA A 1 86 ? -4.055 3.738 27.246 1.00 98.25 86 ALA A CA 1
ATOM 653 C C . ALA A 1 86 ? -3.300 2.439 26.926 1.00 98.25 86 ALA A C 1
ATOM 655 O O . ALA A 1 86 ? -2.209 2.222 27.452 1.00 98.25 86 ALA A O 1
ATOM 656 N N . GLU A 1 87 ? -3.818 1.622 26.004 1.00 98.19 87 GLU A N 1
ATOM 657 C CA . GLU A 1 87 ? -3.172 0.363 25.614 1.00 98.19 87 GLU A CA 1
ATOM 658 C C . GLU A 1 87 ? -1.836 0.595 24.894 1.00 98.19 87 GLU A C 1
ATOM 660 O O . GLU A 1 87 ? -0.866 -0.111 25.159 1.00 98.19 87 GLU A O 1
ATOM 665 N N . LEU A 1 88 ? -1.746 1.617 24.032 1.00 97.94 88 LEU A N 1
ATOM 666 C CA . LEU A 1 88 ? -0.480 2.026 23.410 1.00 97.94 88 LEU A CA 1
ATOM 667 C C . LEU A 1 88 ? 0.571 2.432 24.451 1.00 97.94 88 LEU A C 1
ATOM 669 O O . LEU A 1 88 ? 1.753 2.171 24.248 1.00 97.94 88 LEU A O 1
ATOM 673 N N . SER A 1 89 ? 0.153 3.070 25.548 1.00 97.94 89 SER A N 1
ATOM 674 C CA . SER A 1 89 ? 1.062 3.466 26.626 1.00 97.94 89 SER A CA 1
ATOM 675 C C . SER A 1 89 ? 1.466 2.293 27.519 1.00 97.94 89 SER A C 1
ATOM 677 O O . SER A 1 89 ? 2.575 2.304 28.049 1.00 97.94 89 SER A O 1
ATOM 679 N N . ALA A 1 90 ? 0.572 1.326 27.732 1.00 98.12 90 ALA A N 1
ATOM 680 C CA . ALA A 1 90 ? 0.803 0.207 28.639 1.00 98.12 90 ALA A CA 1
ATOM 681 C C . ALA A 1 90 ? 1.570 -0.942 27.968 1.00 98.12 90 ALA A C 1
ATOM 683 O O . ALA A 1 90 ? 2.560 -1.418 28.519 1.00 98.12 90 ALA A O 1
ATOM 684 N N . ASN A 1 91 ? 1.131 -1.374 26.780 1.00 97.88 91 ASN A N 1
ATOM 685 C CA . ASN A 1 91 ? 1.645 -2.559 26.087 1.00 97.88 91 ASN A CA 1
ATOM 686 C C . ASN A 1 91 ? 1.802 -2.311 24.570 1.00 97.88 91 ASN A C 1
ATOM 688 O O . ASN A 1 91 ? 1.122 -2.956 23.759 1.00 97.88 91 ASN A O 1
ATOM 692 N N . PRO A 1 92 ? 2.683 -1.389 24.141 1.00 98.00 92 PRO A N 1
ATOM 693 C CA . PRO A 1 92 ? 2.893 -1.145 22.720 1.00 98.00 92 PRO A CA 1
ATOM 694 C C . PRO A 1 92 ? 3.453 -2.392 22.024 1.00 98.00 92 PRO A C 1
ATOM 696 O O . PRO A 1 92 ? 4.383 -3.039 22.505 1.00 98.00 92 PRO A O 1
ATOM 699 N N . VAL A 1 93 ? 2.908 -2.706 20.850 1.00 97.75 93 VAL A N 1
ATOM 700 C CA . VAL A 1 93 ? 3.420 -3.751 19.957 1.00 97.75 93 VAL A CA 1
ATOM 701 C C . VAL A 1 93 ? 4.054 -3.105 18.734 1.00 97.75 93 VAL A C 1
ATOM 703 O O . VAL A 1 93 ? 3.375 -2.411 17.974 1.00 97.75 93 VAL A O 1
ATOM 706 N N . ASP A 1 94 ? 5.335 -3.382 18.503 1.00 97.12 94 ASP A N 1
ATOM 707 C CA . ASP A 1 94 ? 6.041 -2.906 17.316 1.00 97.12 94 ASP A CA 1
ATOM 708 C C . ASP A 1 94 ? 5.675 -3.742 16.082 1.00 97.12 94 ASP A C 1
ATOM 710 O O . ASP A 1 94 ? 5.913 -4.951 16.009 1.00 97.12 94 ASP A O 1
ATOM 714 N N . ALA A 1 95 ? 5.098 -3.090 15.075 1.00 95.38 95 ALA A N 1
ATOM 715 C CA . ALA A 1 95 ? 4.807 -3.693 13.781 1.00 95.38 95 ALA A CA 1
ATOM 716 C C . ALA A 1 95 ? 4.868 -2.647 12.662 1.00 95.38 95 ALA A C 1
ATOM 718 O O . ALA A 1 95 ? 4.338 -1.545 12.789 1.00 95.38 95 ALA A O 1
ATOM 719 N N . GLU A 1 96 ? 5.478 -3.004 11.526 1.00 92.88 96 GLU A N 1
ATOM 720 C CA . GLU A 1 96 ? 5.610 -2.109 10.355 1.00 92.88 96 GLU A CA 1
ATOM 721 C C . GLU A 1 96 ? 6.308 -0.779 10.687 1.00 92.88 96 GLU A C 1
ATOM 723 O O . GLU A 1 96 ? 5.941 0.270 10.160 1.00 92.88 96 GLU A O 1
ATOM 728 N N . GLY A 1 97 ? 7.278 -0.820 11.609 1.00 93.12 97 GLY A N 1
ATOM 729 C CA . GLY A 1 97 ? 8.007 0.363 12.076 1.00 93.12 97 GLY A CA 1
ATOM 730 C C . GLY A 1 97 ? 7.169 1.332 12.915 1.00 93.12 97 GLY A C 1
ATOM 731 O O . GLY A 1 97 ? 7.528 2.500 13.024 1.00 93.12 97 GLY A O 1
ATOM 732 N N . ARG A 1 98 ? 6.037 0.882 13.469 1.00 96.31 98 ARG A N 1
ATOM 733 C CA . ARG A 1 98 ? 5.132 1.694 14.292 1.00 96.31 98 ARG A CA 1
ATOM 734 C C . ARG A 1 98 ? 4.691 0.940 15.536 1.00 96.31 98 ARG A C 1
ATOM 736 O O . ARG A 1 98 ? 4.674 -0.289 15.536 1.00 96.31 98 ARG A O 1
ATOM 743 N N . GLN A 1 99 ? 4.247 1.691 16.537 1.00 97.50 99 GLN A N 1
ATOM 744 C CA . GLN A 1 99 ? 3.621 1.151 17.739 1.00 97.50 99 GLN A CA 1
ATOM 745 C C . GLN A 1 99 ? 2.114 0.975 17.540 1.00 97.50 99 GLN A C 1
ATOM 747 O O . GLN A 1 99 ? 1.432 1.843 16.984 1.00 97.50 99 GLN A O 1
ATOM 752 N N . TRP A 1 100 ? 1.601 -0.162 17.999 1.00 98.19 100 TRP A N 1
ATOM 753 C CA . TRP A 1 100 ? 0.196 -0.534 17.909 1.00 98.19 100 TRP A CA 1
ATOM 754 C C . TRP A 1 100 ? -0.334 -1.035 19.248 1.00 98.19 100 TRP A C 1
ATOM 756 O O . TRP A 1 100 ? 0.374 -1.719 19.981 1.00 98.19 100 TRP A O 1
ATOM 766 N N . ALA A 1 101 ? -1.608 -0.763 19.523 1.00 98.31 101 ALA A N 1
ATOM 767 C CA . ALA A 1 101 ? -2.348 -1.421 20.586 1.00 98.31 101 ALA A CA 1
ATOM 768 C C . ALA A 1 101 ? -2.868 -2.774 20.091 1.00 98.31 101 ALA A C 1
ATOM 770 O O . ALA A 1 101 ? -3.486 -2.874 19.023 1.00 98.31 101 ALA A O 1
ATOM 771 N N . ASN A 1 102 ? -2.647 -3.819 20.881 1.00 97.88 102 ASN A N 1
ATOM 772 C CA . ASN A 1 102 ? -3.175 -5.151 20.621 1.00 97.88 102 ASN A CA 1
ATOM 773 C C . ASN A 1 102 ? -4.579 -5.287 21.226 1.00 97.88 102 ASN A C 1
ATOM 775 O O . ASN A 1 102 ? -4.750 -5.765 22.343 1.00 97.88 102 ASN A O 1
ATOM 779 N N . LEU A 1 103 ? -5.593 -4.866 20.469 1.00 96.38 103 LEU A N 1
ATOM 780 C CA . LEU A 1 103 ? -6.977 -4.824 20.936 1.00 96.38 103 LEU A CA 1
ATOM 781 C C . LEU A 1 103 ? -7.863 -5.700 20.054 1.00 96.38 103 LEU A C 1
ATOM 783 O O . LEU A 1 103 ? -8.097 -5.421 18.875 1.00 96.38 103 LEU A O 1
ATOM 787 N N . SER A 1 104 ? -8.403 -6.773 20.636 1.00 95.94 104 SER A N 1
ATOM 788 C CA . SER A 1 104 ? -9.392 -7.592 19.935 1.00 95.94 104 SER A CA 1
ATOM 789 C C . SER A 1 104 ? -10.726 -6.847 19.815 1.00 95.94 104 SER A C 1
ATOM 791 O O . SER A 1 104 ? -11.169 -6.172 20.744 1.00 95.94 104 SER A O 1
ATOM 793 N N . ALA A 1 105 ? -11.424 -7.020 18.690 1.00 96.19 105 ALA A N 1
ATOM 794 C CA . ALA A 1 105 ? -12.727 -6.384 18.482 1.00 96.19 105 ALA A CA 1
ATOM 795 C C . ALA A 1 105 ? -13.797 -6.841 19.495 1.00 96.19 105 ALA A C 1
ATOM 797 O O . ALA A 1 105 ? -14.772 -6.127 19.704 1.00 96.19 105 ALA A O 1
ATOM 798 N N . ARG A 1 106 ? -13.622 -8.022 20.111 1.00 97.06 106 ARG A N 1
ATOM 799 C CA . ARG A 1 106 ? -14.496 -8.524 21.180 1.00 97.06 106 ARG A CA 1
ATOM 800 C C . ARG A 1 106 ? -14.226 -7.815 22.503 1.00 97.06 106 ARG A C 1
ATOM 802 O O . ARG A 1 106 ? -15.166 -7.318 23.096 1.00 97.06 106 ARG A O 1
ATOM 809 N N . HIS A 1 107 ? -12.958 -7.680 22.890 1.00 96.25 107 HIS A N 1
ATOM 810 C CA . HIS A 1 107 ? -12.586 -6.924 24.086 1.00 96.25 107 HIS A CA 1
ATOM 811 C C . HIS A 1 107 ? -13.099 -5.479 24.016 1.00 96.25 107 HIS A C 1
ATOM 813 O O . HIS A 1 107 ? -13.778 -5.024 24.923 1.00 96.25 107 HIS A O 1
ATOM 819 N N . LEU A 1 108 ? -12.902 -4.803 22.878 1.00 97.50 108 LEU A N 1
ATOM 820 C CA . LEU A 1 108 ? -13.446 -3.459 22.663 1.00 97.50 108 LEU A CA 1
ATOM 821 C C . LEU A 1 108 ? -14.982 -3.398 22.682 1.00 97.50 108 LEU A C 1
ATOM 823 O O . LEU A 1 108 ? -15.551 -2.376 23.051 1.00 97.50 108 LEU A O 1
ATOM 827 N N . ALA A 1 109 ? -15.662 -4.452 22.227 1.00 98.00 109 ALA A N 1
ATOM 828 C CA . ALA A 1 109 ? -17.120 -4.540 22.254 1.00 98.00 109 ALA A CA 1
ATOM 829 C C . ALA A 1 109 ? -17.654 -4.643 23.685 1.00 98.00 109 ALA A C 1
ATOM 831 O O . ALA A 1 109 ? -18.597 -3.925 24.023 1.00 98.00 109 ALA A O 1
ATOM 832 N N . ASP A 1 110 ? -17.012 -5.474 24.504 1.00 98.12 110 ASP A N 1
ATOM 833 C CA . ASP A 1 110 ? -17.336 -5.645 25.918 1.00 98.12 110 ASP A CA 1
ATOM 834 C C . ASP A 1 110 ? -17.078 -4.331 26.686 1.00 98.12 110 ASP A C 1
ATOM 836 O O . ASP A 1 110 ? -17.974 -3.839 27.370 1.00 98.12 110 ASP A O 1
ATOM 840 N N . GLU A 1 111 ? -15.923 -3.693 26.463 1.00 97.62 111 GLU A N 1
ATOM 841 C CA . GLU A 1 111 ? -15.526 -2.439 27.125 1.00 97.62 111 GLU A CA 1
ATOM 842 C C . GLU A 1 111 ? -16.444 -1.255 26.771 1.00 97.62 111 GLU A C 1
ATOM 844 O O . GLU A 1 111 ? -16.790 -0.429 27.613 1.00 97.62 111 GLU A O 1
ATOM 849 N N . LEU A 1 112 ? -16.873 -1.161 25.506 1.00 97.69 112 LEU A N 1
ATOM 850 C CA . LEU A 1 112 ? -17.719 -0.065 25.021 1.00 97.69 112 LEU A CA 1
ATOM 851 C C . LEU A 1 112 ? -19.223 -0.340 25.171 1.00 97.69 112 LEU A C 1
ATOM 853 O O . LEU A 1 112 ? -20.026 0.517 24.784 1.00 97.69 112 LEU A O 1
ATOM 857 N N . GLY A 1 113 ? -19.617 -1.528 25.642 1.00 98.00 113 GLY A N 1
ATOM 858 C CA . GLY A 1 113 ? -21.018 -1.956 25.702 1.00 98.00 113 GLY A CA 1
ATOM 859 C C . GLY A 1 113 ? -21.704 -1.956 24.329 1.00 98.00 113 GLY A C 1
ATOM 860 O O . GLY A 1 113 ? -22.841 -1.500 24.189 1.00 98.00 113 GLY A O 1
ATOM 861 N N . ARG A 1 114 ? -21.003 -2.394 23.274 1.00 98.12 114 ARG A N 1
ATOM 862 C CA . ARG A 1 114 ? -21.475 -2.351 21.874 1.00 98.12 114 ARG A CA 1
ATOM 863 C C . ARG A 1 114 ? -21.306 -3.694 21.184 1.00 98.12 114 ARG A C 1
ATOM 865 O O . ARG A 1 114 ? -20.530 -4.537 21.598 1.00 98.12 114 ARG A O 1
ATOM 872 N N . SER A 1 115 ? -21.991 -3.886 20.058 1.00 98.25 115 SER A N 1
ATOM 873 C CA . SER A 1 115 ? -21.728 -5.064 19.221 1.00 98.25 115 SER A CA 1
ATOM 874 C C . SER A 1 115 ? -20.356 -4.976 18.537 1.00 98.25 115 SER A C 1
ATOM 876 O O . SER A 1 115 ? -19.923 -3.897 18.120 1.00 98.25 115 SER A O 1
ATOM 878 N N . VAL A 1 116 ? -19.721 -6.130 18.298 1.00 98.00 116 VAL A N 1
ATOM 879 C CA . VAL A 1 116 ? -18.444 -6.238 17.559 1.00 98.00 116 VAL A CA 1
ATOM 880 C C . VAL A 1 116 ? -18.497 -5.493 16.220 1.00 98.00 116 VAL A C 1
ATOM 882 O O . VAL A 1 116 ? -17.567 -4.774 15.863 1.00 98.00 116 VAL A O 1
ATOM 885 N N . ARG A 1 117 ? -19.616 -5.592 15.491 1.00 97.94 117 ARG A N 1
ATOM 886 C CA . ARG A 1 117 ? -19.805 -4.911 14.200 1.00 97.94 117 ARG A CA 1
ATOM 887 C C . ARG A 1 117 ? -19.824 -3.385 14.331 1.00 97.94 117 ARG A C 1
ATOM 889 O O . ARG A 1 117 ? -19.332 -2.694 13.441 1.00 97.94 117 ARG A O 1
ATOM 896 N N . GLN A 1 118 ? -20.413 -2.845 15.398 1.00 98.19 118 GLN A N 1
ATOM 897 C CA . GLN A 1 118 ? -20.418 -1.399 15.646 1.00 98.19 118 GLN A CA 1
ATOM 898 C C . GLN A 1 118 ? -19.016 -0.901 15.992 1.00 98.19 118 GLN A C 1
ATOM 900 O O . GLN A 1 118 ? -18.595 0.113 15.447 1.00 98.19 118 GLN A O 1
ATOM 905 N N . VAL A 1 119 ? -18.271 -1.638 16.816 1.00 98.00 119 VAL A N 1
ATOM 906 C CA . VAL A 1 119 ? -16.874 -1.314 17.140 1.00 98.00 119 VAL A CA 1
ATOM 907 C C . VAL A 1 119 ? -15.979 -1.368 15.904 1.00 98.00 119 VAL A C 1
ATOM 909 O O . VAL A 1 119 ? -15.216 -0.439 15.662 1.00 98.00 119 VAL A O 1
ATOM 912 N N . GLN A 1 120 ? -16.134 -2.393 15.063 1.00 97.81 120 GLN A N 1
ATOM 913 C CA . GLN A 1 120 ? -15.443 -2.484 13.773 1.00 97.81 120 GLN A CA 1
ATOM 914 C C . GLN A 1 120 ? -15.683 -1.257 12.897 1.00 97.81 120 GLN A C 1
ATOM 916 O O . GLN A 1 120 ? -14.749 -0.739 12.290 1.00 97.81 120 GLN A O 1
ATOM 921 N N . ARG A 1 121 ? -16.925 -0.762 12.849 1.00 97.81 121 ARG A N 1
ATOM 922 C CA . ARG A 1 121 ? -17.253 0.477 12.135 1.00 97.81 121 ARG A CA 1
ATOM 923 C C . ARG A 1 121 ? -16.588 1.702 12.765 1.00 97.81 121 ARG A C 1
ATOM 925 O O . ARG A 1 121 ? -16.161 2.566 12.010 1.00 97.81 121 ARG A O 1
ATOM 932 N N . LEU A 1 122 ? -16.476 1.765 14.096 1.00 97.25 122 LEU A N 1
ATOM 933 C CA . LEU A 1 122 ? -15.809 2.870 14.796 1.00 97.25 122 LEU A CA 1
ATOM 934 C C . LEU A 1 122 ? -14.323 2.954 14.424 1.00 97.25 122 LEU A C 1
ATOM 936 O O . LEU A 1 122 ? -13.891 3.993 13.936 1.00 97.25 122 LEU A O 1
ATOM 940 N N . TYR A 1 123 ? -13.557 1.865 14.569 1.00 97.44 123 TYR A N 1
ATOM 941 C CA . TYR A 1 123 ? -12.115 1.892 14.273 1.00 97.44 123 TYR A CA 1
ATOM 942 C C . TYR A 1 123 ? -11.773 1.806 12.773 1.00 97.44 123 TYR A C 1
ATOM 944 O O . TYR A 1 123 ? -10.605 1.879 12.392 1.00 97.44 123 TYR A O 1
ATOM 952 N N . SER A 1 124 ? -12.768 1.612 11.902 1.00 96.06 124 SER A N 1
ATOM 953 C CA . SER A 1 124 ? -12.575 1.719 10.448 1.00 96.06 124 SER A CA 1
ATOM 954 C C . SER A 1 124 ? -12.555 3.172 9.959 1.00 96.06 124 SER A C 1
ATOM 956 O O . SER A 1 124 ? -12.205 3.401 8.803 1.00 96.06 124 SER A O 1
ATOM 958 N N . GLY A 1 125 ? -12.967 4.131 10.794 1.00 94.56 125 GLY A N 1
ATOM 959 C CA . GLY A 1 125 ? -12.940 5.560 10.488 1.00 94.56 125 GLY A CA 1
ATOM 960 C C . GLY A 1 125 ? -11.743 6.284 11.106 1.00 94.56 125 GLY A C 1
ATOM 961 O O . GLY A 1 125 ? -11.104 5.788 12.031 1.00 94.56 125 GLY A O 1
ATOM 962 N N . ASP A 1 126 ? -11.470 7.494 10.617 1.00 93.88 126 ASP A N 1
ATOM 963 C CA . ASP A 1 126 ? -10.417 8.352 11.170 1.00 93.88 126 ASP A CA 1
ATOM 964 C C . ASP A 1 126 ? -10.712 8.744 12.629 1.00 93.88 126 ASP A C 1
ATOM 966 O O . ASP A 1 126 ? -11.873 9.031 12.950 1.00 93.88 126 ASP A O 1
ATOM 970 N N . PRO A 1 127 ? -9.689 8.834 13.502 1.00 96.94 127 PRO A N 1
ATOM 971 C CA . PRO A 1 127 ? -8.244 8.754 13.229 1.00 96.94 127 PRO A CA 1
ATOM 972 C C . PRO A 1 127 ? -7.651 7.340 13.367 1.00 96.94 127 PRO A C 1
ATOM 974 O O . PRO A 1 127 ? -6.433 7.178 13.486 1.00 96.94 127 PRO A O 1
ATOM 977 N N . PHE A 1 128 ? -8.490 6.308 13.435 1.00 97.31 128 PHE A N 1
ATOM 978 C CA . PHE A 1 128 ? -8.031 4.961 13.738 1.00 97.31 128 PHE A CA 1
ATOM 979 C C . PHE A 1 128 ? -7.461 4.281 12.495 1.00 97.31 128 PHE A C 1
ATOM 981 O O . PHE A 1 128 ? -8.024 4.318 11.400 1.00 97.31 128 PHE A O 1
ATOM 988 N N . ARG A 1 129 ? -6.328 3.612 12.679 1.00 96.19 129 ARG A N 1
ATOM 989 C CA . ARG A 1 129 ? -5.737 2.709 11.691 1.00 96.19 129 ARG A CA 1
ATOM 990 C C . ARG A 1 129 ? -5.730 1.324 12.298 1.00 96.19 129 ARG A C 1
ATOM 992 O O . ARG A 1 129 ? -5.449 1.178 13.485 1.00 96.19 129 ARG A O 1
ATOM 999 N N . HIS A 1 130 ? -6.031 0.314 11.493 1.00 96.50 130 HIS A N 1
ATOM 1000 C CA . HIS A 1 130 ? -6.027 -1.061 11.961 1.00 96.50 130 HIS A CA 1
ATOM 1001 C C . HIS A 1 130 ? -5.380 -1.997 10.949 1.00 96.50 130 HIS A C 1
ATOM 1003 O O . HIS A 1 130 ? -5.489 -1.810 9.737 1.00 96.50 130 HIS A O 1
ATOM 1009 N N . VAL A 1 131 ? -4.732 -3.034 11.462 1.00 95.88 131 VAL A N 1
ATOM 1010 C CA . VAL A 1 131 ? -4.144 -4.103 10.664 1.00 95.88 131 VAL A CA 1
ATOM 1011 C C . VAL A 1 131 ? -4.344 -5.433 11.371 1.00 95.88 131 VAL A C 1
ATOM 1013 O O . VAL A 1 131 ? -4.301 -5.517 12.594 1.00 95.88 131 VAL A O 1
ATOM 1016 N N . VAL A 1 132 ? -4.567 -6.496 10.603 1.00 94.94 132 VAL A N 1
ATOM 1017 C CA . VAL A 1 132 ? -4.576 -7.859 11.141 1.00 94.94 132 VAL A CA 1
ATOM 1018 C C . VAL A 1 132 ? -3.214 -8.489 10.875 1.00 94.94 132 VAL A C 1
ATOM 1020 O O . VAL A 1 132 ? -2.779 -8.579 9.724 1.00 94.94 132 VAL A O 1
ATOM 1023 N N . LYS A 1 133 ? -2.533 -8.919 11.937 1.00 94.56 133 LYS A N 1
ATOM 1024 C CA . LYS A 1 133 ? -1.222 -9.582 11.887 1.00 94.56 133 LYS A CA 1
ATOM 1025 C C . LYS A 1 133 ? -1.284 -10.921 12.601 1.00 94.56 133 LYS A C 1
ATOM 1027 O O . LYS A 1 133 ? -2.107 -11.117 13.488 1.00 94.56 133 LYS A O 1
ATOM 1032 N N . ARG A 1 134 ? -0.396 -11.843 12.230 1.00 94.75 134 ARG A N 1
ATOM 1033 C CA . ARG A 1 134 ? -0.232 -13.101 12.957 1.00 94.75 134 ARG A CA 1
ATOM 1034 C C . ARG A 1 134 ? 0.845 -12.918 14.026 1.00 94.75 134 ARG A C 1
ATOM 1036 O O . ARG A 1 134 ? 2.011 -12.788 13.675 1.00 94.75 134 ARG A O 1
ATOM 1043 N N . ILE A 1 135 ? 0.459 -12.899 15.299 1.00 93.50 135 ILE A N 1
ATOM 1044 C CA . ILE A 1 135 ? 1.362 -12.751 16.453 1.00 93.50 135 ILE A CA 1
ATOM 1045 C C . ILE A 1 135 ? 1.158 -13.968 17.353 1.00 93.50 135 ILE A C 1
ATOM 1047 O O . ILE A 1 135 ? 0.023 -14.320 17.673 1.00 93.50 135 ILE A O 1
ATOM 1051 N N . GLY A 1 136 ? 2.240 -14.671 17.700 1.00 92.75 136 GLY A N 1
ATOM 1052 C CA . GLY A 1 136 ? 2.143 -15.904 18.494 1.00 92.75 136 GLY A CA 1
ATOM 1053 C C . GLY A 1 136 ? 1.242 -16.968 17.848 1.00 92.75 136 GLY A C 1
ATOM 1054 O O . GLY A 1 136 ? 0.470 -17.639 18.526 1.00 92.75 136 GLY A O 1
ATOM 1055 N N . GLY A 1 137 ? 1.252 -17.065 16.514 1.00 93.38 137 GLY A N 1
ATOM 1056 C CA . GLY A 1 137 ? 0.445 -18.030 15.761 1.00 93.38 137 GLY A CA 1
ATOM 1057 C C . GLY A 1 137 ? -1.041 -17.680 15.603 1.00 93.38 137 GLY A C 1
ATOM 1058 O O . GLY A 1 137 ? -1.702 -18.326 14.785 1.00 93.38 137 GLY A O 1
ATOM 1059 N N . LYS A 1 138 ? -1.549 -16.646 16.286 1.00 94.12 138 LYS A N 1
ATOM 1060 C CA . LYS A 1 138 ? -2.951 -16.197 16.235 1.00 94.12 138 LYS A CA 1
ATOM 1061 C C . LYS A 1 138 ? -3.097 -14.921 15.409 1.00 94.12 138 LYS A C 1
ATOM 1063 O O . LYS A 1 138 ? -2.185 -14.102 15.363 1.00 94.12 138 LYS A O 1
ATOM 1068 N N . ASN A 1 139 ? -4.245 -14.761 14.749 1.00 94.19 139 ASN A N 1
ATOM 1069 C CA . ASN A 1 139 ? -4.582 -13.516 14.063 1.00 94.19 139 ASN A CA 1
ATOM 1070 C C . ASN A 1 139 ? -5.042 -12.483 15.088 1.00 94.19 139 ASN A C 1
ATOM 1072 O O . ASN A 1 139 ? -6.032 -12.686 15.788 1.00 94.19 139 ASN A O 1
ATOM 1076 N N . THR A 1 140 ? -4.333 -11.370 15.117 1.00 95.12 140 THR A N 1
ATOM 1077 C CA . THR A 1 140 ? -4.474 -10.311 16.099 1.00 95.12 140 THR A CA 1
ATOM 1078 C C . THR A 1 140 ? -4.774 -9.009 15.375 1.00 95.12 140 THR A C 1
ATOM 1080 O O . THR A 1 140 ? -4.126 -8.687 14.377 1.00 95.12 140 THR A O 1
ATOM 1083 N N . THR A 1 141 ? -5.782 -8.278 15.853 1.00 97.00 141 THR A N 1
ATOM 1084 C CA . THR A 1 141 ? -6.085 -6.936 15.343 1.00 97.00 141 THR A CA 1
ATOM 1085 C C . THR A 1 141 ? -5.240 -5.939 16.114 1.00 97.00 141 THR A C 1
ATOM 1087 O O . THR A 1 141 ? -5.311 -5.863 17.335 1.00 97.00 141 THR A O 1
ATOM 1090 N N . LEU A 1 142 ? -4.417 -5.211 15.381 1.00 97.75 142 LEU A N 1
ATOM 1091 C CA . LEU A 1 142 ? -3.610 -4.119 15.879 1.00 97.75 142 LEU A CA 1
ATOM 1092 C C . LEU A 1 142 ? -4.312 -2.822 15.506 1.00 97.75 142 LEU A C 1
ATOM 1094 O O . LEU A 1 142 ? -4.698 -2.656 14.347 1.00 97.75 142 LEU A O 1
ATOM 1098 N N . ILE A 1 143 ? -4.492 -1.925 16.469 1.00 98.00 143 ILE A N 1
ATOM 1099 C CA . ILE A 1 143 ? -5.152 -0.631 16.276 1.00 98.00 143 ILE A CA 1
ATOM 1100 C C . ILE A 1 143 ? -4.211 0.466 16.762 1.00 98.00 143 ILE A C 1
ATOM 1102 O O . ILE A 1 143 ? -3.529 0.310 17.768 1.00 98.00 143 ILE A O 1
ATOM 1106 N N . ARG A 1 144 ? -4.151 1.581 16.042 1.00 97.56 144 ARG A N 1
ATOM 1107 C CA . ARG A 1 144 ? -3.417 2.774 16.470 1.00 97.56 144 ARG A CA 1
ATOM 1108 C C . ARG A 1 144 ? -4.178 4.033 16.094 1.00 97.56 144 ARG A C 1
ATOM 1110 O O . ARG A 1 144 ? -5.042 4.011 15.216 1.00 97.56 144 ARG A O 1
ATOM 1117 N N . ILE A 1 145 ? -3.797 5.135 16.718 1.00 97.81 145 ILE A N 1
ATOM 1118 C CA . ILE A 1 145 ? -4.212 6.480 16.326 1.00 97.81 145 ILE A CA 1
ATOM 1119 C C . ILE A 1 145 ? -3.148 7.006 15.361 1.00 97.81 145 ILE A C 1
ATOM 1121 O O . ILE A 1 145 ? -1.954 6.924 15.650 1.00 97.81 145 ILE A O 1
ATOM 1125 N N . GLY A 1 146 ? -3.545 7.491 14.187 1.00 95.69 146 GLY A N 1
ATOM 1126 C CA . GLY A 1 146 ? -2.565 7.932 13.200 1.00 95.69 146 GLY A CA 1
ATOM 1127 C C . GLY A 1 146 ? -3.151 8.710 12.037 1.00 95.69 146 GLY A C 1
ATOM 1128 O O . GLY A 1 146 ? -4.341 8.644 11.742 1.00 95.69 146 GLY A O 1
ATOM 1129 N N . HIS A 1 147 ? -2.276 9.449 11.358 1.00 93.19 147 HIS A N 1
ATOM 1130 C CA . HIS A 1 147 ? -2.653 10.249 10.201 1.00 93.19 147 HIS A CA 1
ATOM 1131 C C . HIS A 1 147 ? -3.156 9.360 9.056 1.00 93.19 147 HIS A C 1
ATOM 1133 O O . HIS A 1 147 ? -2.538 8.327 8.779 1.00 93.19 147 HIS A O 1
ATOM 1139 N N . PRO A 1 148 ? -4.193 9.767 8.302 1.00 87.44 148 PRO A N 1
ATOM 1140 C CA . PRO A 1 148 ? -4.632 9.015 7.126 1.00 87.44 148 PRO A CA 1
ATOM 1141 C C . PRO A 1 148 ? -3.536 8.873 6.056 1.00 87.44 148 PRO A C 1
ATOM 1143 O O . PRO A 1 148 ? -3.524 7.893 5.309 1.00 87.44 148 PRO A O 1
ATOM 1146 N N . ALA A 1 149 ? -2.591 9.817 6.023 1.00 89.88 149 ALA A N 1
ATOM 1147 C CA . ALA A 1 149 ? -1.435 9.821 5.124 1.00 89.88 149 ALA A CA 1
ATOM 1148 C C . ALA A 1 149 ? -0.228 9.014 5.628 1.00 89.88 149 ALA A C 1
ATOM 1150 O O . ALA A 1 149 ? 0.742 8.853 4.893 1.00 89.88 149 ALA A O 1
ATOM 1151 N N . ASP A 1 150 ? -0.255 8.505 6.859 1.00 90.62 150 ASP A N 1
ATOM 1152 C CA . ASP A 1 150 ? 0.836 7.694 7.403 1.00 90.62 150 ASP A CA 1
ATOM 1153 C C . ASP A 1 150 ? 0.712 6.238 6.916 1.00 90.62 150 ASP A C 1
ATOM 1155 O O . ASP A 1 150 ? 0.343 5.330 7.665 1.00 90.62 150 ASP A O 1
ATOM 1159 N N . LEU A 1 151 ? 0.947 6.047 5.616 1.00 91.88 151 LEU A N 1
ATOM 1160 C CA . LEU A 1 151 ? 0.917 4.755 4.928 1.00 91.88 151 LEU A CA 1
ATOM 1161 C C . LEU A 1 151 ? 2.280 4.067 5.035 1.00 91.88 151 LEU A C 1
ATOM 1163 O O . LEU A 1 151 ? 3.291 4.631 4.617 1.00 91.88 151 LEU A O 1
ATOM 1167 N N . SER A 1 152 ? 2.339 2.840 5.569 1.00 94.12 152 SER A N 1
ATOM 1168 C CA . SER A 1 152 ? 3.550 2.004 5.428 1.00 94.12 152 SER A CA 1
ATOM 1169 C C . SER A 1 152 ? 3.709 1.527 3.984 1.00 94.12 152 SER A C 1
ATOM 1171 O O . SER A 1 152 ? 2.732 1.480 3.226 1.00 94.12 152 SER A O 1
ATOM 1173 N N . PRO A 1 153 ? 4.914 1.069 3.609 1.00 95.88 153 PRO A N 1
ATOM 1174 C CA . PRO A 1 153 ? 5.087 0.245 2.419 1.00 95.88 153 PRO A CA 1
ATOM 1175 C C . PRO A 1 153 ? 4.119 -0.952 2.379 1.00 95.88 153 PRO A C 1
ATOM 1177 O O . PRO A 1 153 ? 3.553 -1.261 1.333 1.00 95.88 153 PRO A O 1
ATOM 1180 N N . GLU A 1 154 ? 3.846 -1.586 3.520 1.00 95.94 154 GLU A N 1
ATOM 1181 C CA . GLU A 1 154 ? 2.871 -2.671 3.655 1.00 95.94 154 GLU A CA 1
ATOM 1182 C C . GLU A 1 154 ? 1.426 -2.221 3.401 1.00 95.94 154 GLU A C 1
ATOM 1184 O O . GLU A 1 154 ? 0.664 -2.965 2.777 1.00 95.94 154 GLU A O 1
ATOM 1189 N N . ASP A 1 155 ? 1.035 -1.019 3.834 1.00 93.94 155 ASP A N 1
ATOM 1190 C CA . ASP A 1 155 ? -0.284 -0.459 3.517 1.00 93.94 155 ASP A CA 1
ATOM 1191 C C . ASP A 1 155 ? -0.442 -0.236 2.011 1.00 93.94 155 ASP A C 1
ATOM 1193 O O . ASP A 1 155 ? -1.444 -0.651 1.419 1.00 93.94 155 ASP A O 1
ATOM 1197 N N . GLN A 1 156 ? 0.577 0.336 1.365 1.00 95.25 156 GLN A N 1
ATOM 1198 C CA . GLN A 1 156 ? 0.592 0.496 -0.090 1.00 95.25 156 GLN A CA 1
ATOM 1199 C C . GLN A 1 156 ? 0.552 -0.865 -0.804 1.00 95.25 156 GLN A C 1
ATOM 1201 O O . GLN A 1 156 ? -0.227 -1.045 -1.743 1.00 95.25 156 GLN A O 1
ATOM 1206 N N . ALA A 1 157 ? 1.297 -1.864 -0.325 1.00 96.50 157 ALA A N 1
ATOM 1207 C CA . ALA A 1 157 ? 1.259 -3.219 -0.871 1.00 96.50 157 ALA A CA 1
ATOM 1208 C C . ALA A 1 157 ? -0.140 -3.854 -0.752 1.00 96.50 157 ALA A C 1
ATOM 1210 O O . ALA A 1 157 ? -0.611 -4.489 -1.695 1.00 96.50 157 ALA A O 1
ATOM 1211 N N . ARG A 1 158 ? -0.875 -3.638 0.351 1.00 95.75 158 ARG A N 1
ATOM 1212 C CA . ARG A 1 158 ? -2.282 -4.083 0.480 1.00 95.75 158 ARG A CA 1
ATOM 1213 C C . ARG A 1 158 ? -3.196 -3.420 -0.549 1.00 95.75 158 ARG A C 1
ATOM 1215 O O . ARG A 1 158 ? -4.088 -4.083 -1.090 1.00 95.75 158 ARG A O 1
ATOM 1222 N N . MET A 1 159 ? -2.984 -2.134 -0.839 1.00 95.06 159 MET A N 1
ATOM 1223 C CA . MET A 1 159 ? -3.710 -1.431 -1.903 1.00 95.06 159 MET A CA 1
ATOM 1224 C C . MET A 1 159 ? -3.407 -2.058 -3.271 1.00 95.06 159 MET A C 1
ATOM 1226 O O . MET A 1 159 ? -4.342 -2.376 -4.016 1.00 95.06 159 MET A O 1
ATOM 1230 N N . MET A 1 160 ? -2.128 -2.328 -3.559 1.00 97.62 160 MET A N 1
ATOM 1231 C CA . MET A 1 160 ? -1.688 -3.024 -4.775 1.00 97.62 160 MET A CA 1
ATOM 1232 C C . MET A 1 160 ? -2.312 -4.417 -4.891 1.00 97.62 160 MET A C 1
ATOM 1234 O O . MET A 1 160 ? -2.840 -4.740 -5.949 1.00 97.62 160 MET A O 1
ATOM 1238 N N . VAL A 1 161 ? -2.355 -5.208 -3.814 1.00 97.44 161 VAL A N 1
ATOM 1239 C CA . VAL A 1 161 ? -3.004 -6.534 -3.777 1.00 97.44 161 VAL A CA 1
ATOM 1240 C C . VAL A 1 161 ? -4.483 -6.453 -4.144 1.00 97.44 161 VAL A C 1
ATOM 1242 O O . VAL A 1 161 ? -4.976 -7.232 -4.964 1.00 97.44 161 VAL A O 1
ATOM 1245 N N . LYS A 1 162 ? -5.220 -5.511 -3.543 1.00 96.31 162 LYS A N 1
ATOM 1246 C CA . LYS A 1 162 ? -6.651 -5.333 -3.830 1.00 96.31 162 LYS A CA 1
ATOM 1247 C C . LYS A 1 162 ? -6.871 -5.013 -5.307 1.00 96.31 162 LYS A C 1
ATOM 1249 O O . LYS A 1 162 ? -7.799 -5.547 -5.919 1.00 96.31 162 LYS A O 1
ATOM 1254 N N . PHE A 1 163 ? -6.021 -4.161 -5.874 1.00 95.38 163 PHE A N 1
ATOM 1255 C CA . PHE A 1 163 ? -6.055 -3.840 -7.293 1.00 95.38 163 PHE A CA 1
ATOM 1256 C C . PHE A 1 163 ? -5.651 -5.038 -8.167 1.00 95.38 163 PHE A C 1
ATOM 1258 O O . PHE A 1 163 ? -6.380 -5.363 -9.100 1.00 95.38 163 PHE A O 1
ATOM 1265 N N . TRP A 1 164 ? -4.566 -5.738 -7.831 1.00 95.75 164 TRP A N 1
ATOM 1266 C CA . TRP A 1 164 ? -4.054 -6.917 -8.532 1.00 95.75 164 TRP A CA 1
ATOM 1267 C C . TRP A 1 164 ? -5.120 -7.997 -8.685 1.00 95.75 164 TRP A C 1
ATOM 1269 O O . TRP A 1 164 ? -5.420 -8.419 -9.802 1.00 95.75 164 TRP A O 1
ATOM 1279 N N . ARG A 1 165 ? -5.765 -8.375 -7.575 1.00 94.88 165 ARG A N 1
ATOM 1280 C CA . ARG A 1 165 ? -6.841 -9.375 -7.559 1.00 94.88 165 ARG A CA 1
ATOM 1281 C C . ARG A 1 165 ? -8.013 -8.969 -8.447 1.00 94.88 165 ARG A C 1
ATOM 1283 O O . ARG A 1 165 ? -8.602 -9.818 -9.106 1.00 94.88 165 ARG A O 1
ATOM 1290 N N . ARG A 1 166 ? -8.347 -7.675 -8.487 1.00 92.94 166 ARG A N 1
ATOM 1291 C CA . ARG A 1 166 ? -9.413 -7.143 -9.347 1.00 92.94 166 ARG A CA 1
ATOM 1292 C C . ARG A 1 166 ? -9.013 -7.134 -10.822 1.00 92.94 166 ARG A C 1
ATOM 1294 O O . ARG A 1 166 ? -9.840 -7.458 -11.661 1.00 92.94 166 ARG A O 1
ATOM 1301 N N . ALA A 1 167 ? -7.787 -6.722 -11.129 1.00 90.81 167 ALA A N 1
ATOM 1302 C CA . ALA A 1 167 ? -7.314 -6.553 -12.499 1.00 90.81 167 ALA A CA 1
ATOM 1303 C C . ALA A 1 167 ? -7.017 -7.891 -13.186 1.00 90.81 167 ALA A C 1
ATOM 1305 O O . ALA A 1 167 ? -7.237 -8.019 -14.383 1.00 90.81 167 ALA A O 1
ATOM 1306 N N . THR A 1 168 ? -6.522 -8.874 -12.432 1.00 89.50 168 THR A N 1
ATOM 1307 C CA . THR A 1 168 ? -6.000 -10.132 -12.987 1.00 89.50 168 THR A CA 1
ATOM 1308 C C . THR A 1 168 ? -6.825 -11.361 -12.594 1.00 89.50 168 THR A C 1
ATOM 1310 O O . THR A 1 168 ? -6.661 -12.427 -13.179 1.00 89.50 168 THR A O 1
ATOM 1313 N N . GLY A 1 169 ? -7.688 -11.253 -11.576 1.00 88.94 169 GLY A N 1
ATOM 1314 C CA . GLY A 1 169 ? -8.394 -12.396 -10.986 1.00 88.94 169 GLY A CA 1
ATOM 1315 C C . GLY A 1 169 ? -7.504 -13.314 -10.135 1.00 88.94 169 GLY A C 1
ATOM 1316 O O . GLY A 1 169 ? -7.996 -14.298 -9.585 1.00 88.94 169 GLY A O 1
ATOM 1317 N N . ARG A 1 170 ? -6.206 -13.004 -9.999 1.00 89.00 170 ARG A N 1
ATOM 1318 C CA . ARG A 1 170 ? -5.208 -13.864 -9.348 1.00 89.00 170 ARG A CA 1
ATOM 1319 C C . ARG A 1 170 ? -5.018 -13.485 -7.884 1.00 89.00 170 ARG A C 1
ATOM 1321 O O . ARG A 1 170 ? -5.014 -12.306 -7.535 1.00 89.00 170 ARG A O 1
ATOM 1328 N N . LYS A 1 171 ? -4.808 -14.487 -7.030 1.00 93.94 171 LYS A N 1
ATOM 1329 C CA . LYS A 1 171 ? -4.325 -14.282 -5.659 1.00 93.94 171 LYS A CA 1
ATOM 1330 C C . LYS A 1 171 ? -2.798 -14.279 -5.672 1.00 93.94 171 LYS A C 1
ATOM 1332 O O . LYS A 1 171 ? -2.201 -15.139 -6.308 1.00 93.94 171 LYS A O 1
ATOM 1337 N N . GLU A 1 172 ? -2.207 -13.313 -4.990 1.00 95.81 172 GLU A N 1
ATOM 1338 C CA . GLU A 1 172 ? -0.764 -13.200 -4.805 1.00 95.81 172 GLU A CA 1
ATOM 1339 C C . GLU A 1 172 ? -0.224 -14.242 -3.811 1.00 95.81 172 GLU A C 1
ATOM 1341 O O . GLU A 1 172 ? -0.923 -14.627 -2.863 1.00 95.81 172 GLU A O 1
ATOM 1346 N N . THR A 1 173 ? 1.022 -14.680 -4.005 1.00 95.25 173 THR A N 1
ATOM 1347 C CA . THR A 1 173 ? 1.761 -15.492 -3.020 1.00 95.25 173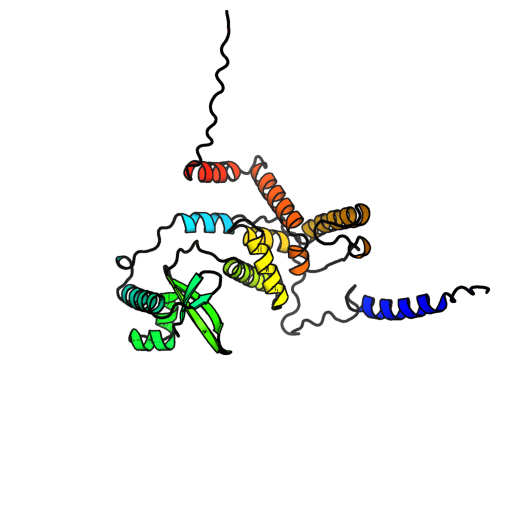 THR A CA 1
ATOM 1348 C C . THR A 1 173 ? 2.378 -14.618 -1.916 1.00 95.25 173 THR A C 1
ATOM 1350 O O . THR A 1 173 ? 2.489 -13.398 -2.075 1.00 95.25 173 THR A O 1
ATOM 1353 N N . PRO A 1 174 ? 2.822 -15.203 -0.786 1.00 94.50 174 PRO A N 1
ATOM 1354 C CA . PRO A 1 174 ? 3.588 -14.464 0.217 1.00 94.50 174 PRO A CA 1
ATOM 1355 C C . PRO A 1 174 ? 4.866 -13.815 -0.338 1.00 94.50 174 PRO A C 1
ATOM 1357 O O . PRO A 1 174 ? 5.170 -12.682 0.037 1.00 94.50 174 PRO A O 1
ATOM 1360 N N . GLU A 1 175 ? 5.593 -14.470 -1.255 1.00 94.31 175 GLU A N 1
ATOM 1361 C CA . GLU A 1 175 ? 6.783 -13.856 -1.869 1.00 94.31 175 GLU A CA 1
ATOM 1362 C C . GLU A 1 175 ? 6.409 -12.693 -2.794 1.00 94.31 175 GLU A C 1
ATOM 1364 O O . GLU A 1 175 ? 7.087 -11.665 -2.814 1.00 94.31 175 GLU A O 1
ATOM 1369 N N . GLU A 1 176 ? 5.315 -12.826 -3.548 1.00 95.25 176 GLU A N 1
ATOM 1370 C CA . GLU A 1 176 ? 4.796 -11.740 -4.381 1.00 95.25 176 GLU A CA 1
ATOM 1371 C C . GLU A 1 176 ? 4.330 -10.555 -3.530 1.00 95.25 176 GLU A C 1
ATOM 1373 O O . GLU A 1 176 ? 4.600 -9.409 -3.884 1.00 95.25 176 GLU A O 1
ATOM 1378 N N . PHE A 1 177 ? 3.707 -10.800 -2.374 1.00 96.75 177 PHE A N 1
ATOM 1379 C CA . PHE A 1 177 ? 3.405 -9.734 -1.421 1.00 96.75 177 PHE A CA 1
ATOM 1380 C C 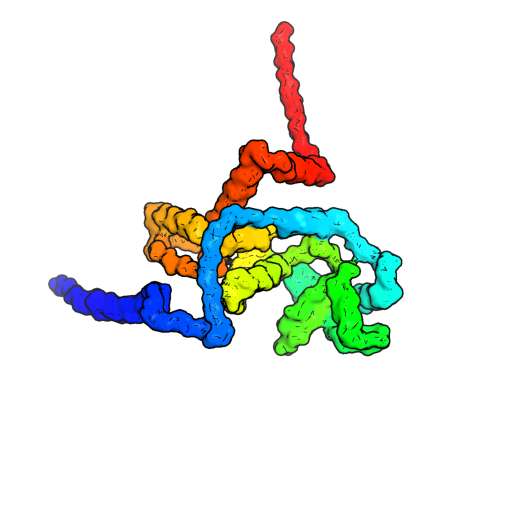. PHE A 1 177 ? 4.683 -9.016 -0.960 1.00 96.75 177 PHE A C 1
ATOM 1382 O O . PHE A 1 177 ? 4.720 -7.787 -0.954 1.00 96.75 177 PHE A O 1
ATOM 1389 N N . GLY A 1 178 ? 5.753 -9.760 -0.657 1.00 96.00 178 GLY A N 1
ATOM 1390 C CA . GLY A 1 178 ? 7.069 -9.183 -0.358 1.00 96.00 178 GLY A CA 1
ATOM 1391 C C . GLY A 1 178 ? 7.618 -8.318 -1.499 1.00 96.00 178 GLY A C 1
ATOM 1392 O O . GLY A 1 178 ? 8.158 -7.239 -1.256 1.00 96.00 178 GLY A O 1
ATOM 1393 N N . CYS A 1 179 ? 7.406 -8.729 -2.752 1.00 97.56 179 CYS A N 1
ATOM 1394 C CA . CYS A 1 179 ? 7.766 -7.932 -3.926 1.00 97.56 179 CYS A CA 1
ATOM 1395 C C . CYS A 1 179 ? 6.965 -6.619 -4.003 1.00 97.56 179 CYS A C 1
ATOM 1397 O O . CYS A 1 179 ? 7.552 -5.578 -4.284 1.00 97.56 179 CYS A O 1
ATOM 1399 N N . LEU A 1 180 ? 5.660 -6.633 -3.706 1.00 97.81 180 LEU A N 1
ATOM 1400 C CA . LEU A 1 180 ? 4.835 -5.415 -3.649 1.00 97.81 180 LEU A CA 1
ATOM 1401 C C . LEU A 1 180 ? 5.296 -4.454 -2.543 1.00 97.81 180 LEU A C 1
ATOM 1403 O O . LEU A 1 180 ? 5.327 -3.244 -2.757 1.00 97.81 180 LEU A O 1
ATOM 1407 N N . VAL A 1 181 ? 5.704 -4.982 -1.384 1.00 97.06 181 VAL A N 1
ATOM 1408 C CA . VAL A 1 181 ? 6.325 -4.177 -0.318 1.00 97.06 181 VAL A CA 1
ATOM 1409 C C . VAL A 1 181 ? 7.629 -3.547 -0.811 1.00 97.06 181 VAL A C 1
ATOM 1411 O O . VAL A 1 181 ? 7.860 -2.370 -0.558 1.00 97.06 181 VAL A O 1
ATOM 1414 N N . GLY A 1 182 ? 8.456 -4.295 -1.550 1.00 96.50 182 GLY A N 1
ATOM 1415 C CA . GLY A 1 182 ? 9.673 -3.769 -2.176 1.00 96.50 182 GLY A CA 1
ATOM 1416 C C . GLY A 1 182 ? 9.391 -2.628 -3.157 1.00 96.50 182 GLY A C 1
ATOM 1417 O O . GLY A 1 182 ? 10.032 -1.589 -3.073 1.00 96.50 182 GLY A O 1
ATOM 1418 N N . ILE A 1 183 ? 8.373 -2.770 -4.014 1.00 97.06 183 ILE A N 1
ATOM 1419 C CA . ILE A 1 183 ? 7.932 -1.687 -4.913 1.00 97.06 183 ILE A CA 1
ATOM 1420 C C . ILE A 1 183 ? 7.549 -0.439 -4.109 1.00 97.06 183 ILE A C 1
ATOM 1422 O O . ILE A 1 183 ? 7.957 0.667 -4.450 1.00 97.06 183 ILE A O 1
ATOM 1426 N N . ALA A 1 184 ? 6.790 -0.608 -3.026 1.00 96.50 184 ALA A N 1
ATOM 1427 C CA . ALA A 1 184 ? 6.353 0.507 -2.193 1.00 96.50 184 ALA A CA 1
ATOM 1428 C C . ALA A 1 184 ? 7.481 1.183 -1.389 1.00 96.50 184 ALA A C 1
ATOM 1430 O O . ALA A 1 184 ? 7.313 2.337 -1.005 1.00 96.50 184 ALA A O 1
ATOM 1431 N N . LYS A 1 185 ? 8.587 0.479 -1.107 1.00 96.25 185 LYS A N 1
ATOM 1432 C CA . LYS A 1 185 ? 9.777 1.040 -0.441 1.00 96.25 185 LYS A CA 1
ATOM 1433 C C . LYS A 1 185 ? 10.639 1.859 -1.393 1.00 96.25 185 LYS A C 1
ATOM 1435 O O . LYS A 1 185 ? 11.130 2.911 -1.003 1.00 96.25 185 LYS A O 1
ATOM 1440 N N . ASP A 1 186 ? 10.813 1.360 -2.610 1.00 95.50 186 ASP A N 1
ATOM 1441 C CA . ASP A 1 186 ? 11.726 1.953 -3.587 1.00 95.50 186 ASP A CA 1
ATOM 1442 C C . ASP A 1 186 ? 11.077 3.115 -4.353 1.00 95.50 186 ASP A C 1
ATOM 1444 O O . ASP A 1 186 ? 11.768 3.988 -4.868 1.00 95.50 186 ASP A O 1
ATOM 1448 N N . CYS A 1 187 ? 9.742 3.153 -4.418 1.00 94.50 187 CYS A N 1
ATOM 1449 C CA . CYS A 1 187 ? 9.014 4.299 -4.954 1.00 94.50 187 CYS A CA 1
ATOM 1450 C C . CYS A 1 187 ? 8.850 5.406 -3.899 1.00 94.50 187 CYS A C 1
ATOM 1452 O O . CYS A 1 187 ? 8.658 5.107 -2.717 1.00 94.50 187 CYS A O 1
ATOM 1454 N N . PRO A 1 188 ? 8.776 6.686 -4.313 1.00 91.56 188 PRO A N 1
ATOM 1455 C CA . PRO A 1 188 ? 8.324 7.761 -3.438 1.00 91.56 188 PRO A CA 1
ATOM 1456 C C . PRO A 1 188 ? 6.980 7.434 -2.770 1.00 91.56 188 PRO A C 1
ATOM 1458 O O . PRO A 1 188 ? 6.080 6.852 -3.387 1.00 91.56 188 PRO A O 1
ATOM 1461 N N . THR A 1 189 ? 6.821 7.830 -1.505 1.00 88.69 189 THR A N 1
ATOM 1462 C CA . THR A 1 189 ? 5.614 7.543 -0.719 1.00 88.69 189 THR A CA 1
ATOM 1463 C C . THR A 1 189 ? 4.347 8.012 -1.437 1.00 88.69 189 THR A C 1
ATOM 1465 O O . THR A 1 189 ? 4.232 9.174 -1.824 1.00 88.69 189 THR A O 1
ATOM 1468 N N . GLY A 1 190 ? 3.382 7.102 -1.594 1.00 88.00 190 GLY A N 1
ATOM 1469 C CA . GLY A 1 190 ? 2.114 7.361 -2.281 1.00 88.00 190 GLY A CA 1
ATOM 1470 C C . GLY A 1 190 ? 2.161 7.161 -3.800 1.00 88.00 190 GLY A C 1
ATOM 1471 O O . GLY A 1 190 ? 1.103 7.016 -4.407 1.00 88.00 190 GLY A O 1
ATOM 1472 N N . LEU A 1 191 ? 3.350 7.089 -4.409 1.00 93.00 191 LEU A N 1
ATOM 1473 C CA . LEU A 1 191 ? 3.502 6.915 -5.856 1.00 93.00 191 LEU A CA 1
ATOM 1474 C C . LEU A 1 191 ? 3.545 5.444 -6.280 1.00 93.00 191 LEU A C 1
ATOM 1476 O O . LEU A 1 191 ? 3.063 5.100 -7.357 1.00 93.00 191 LEU A O 1
ATOM 1480 N N . GLY A 1 192 ? 4.058 4.554 -5.422 1.00 95.06 192 GLY A N 1
ATOM 1481 C CA . GLY A 1 192 ? 4.232 3.142 -5.773 1.00 95.06 192 GLY A CA 1
ATOM 1482 C C . GLY A 1 192 ? 2.943 2.479 -6.266 1.00 95.06 192 GLY A C 1
ATOM 1483 O O . GLY A 1 192 ? 2.963 1.697 -7.217 1.00 95.06 192 GLY A O 1
ATOM 1484 N N . PHE A 1 193 ? 1.794 2.810 -5.662 1.00 95.81 193 PHE A N 1
ATOM 1485 C CA . PHE A 1 193 ? 0.498 2.271 -6.088 1.00 95.81 193 PHE A CA 1
ATOM 1486 C C . PHE A 1 193 ? 0.089 2.734 -7.496 1.00 95.81 193 PHE A C 1
ATOM 1488 O O . PHE A 1 193 ? -0.470 1.947 -8.264 1.00 95.81 193 PHE A O 1
ATOM 1495 N N . ASP A 1 194 ? 0.384 3.985 -7.844 1.00 95.50 194 ASP A N 1
ATOM 1496 C CA . ASP A 1 194 ? 0.067 4.582 -9.141 1.00 95.50 194 ASP A CA 1
ATOM 1497 C C . ASP A 1 194 ? 0.969 4.043 -10.259 1.00 95.50 194 ASP A C 1
ATOM 1499 O O . ASP A 1 194 ? 0.454 3.651 -11.314 1.00 95.50 194 ASP A O 1
ATOM 1503 N N . VAL A 1 195 ? 2.273 3.891 -9.989 1.00 96.19 195 VAL A N 1
ATOM 1504 C CA . VAL A 1 195 ? 3.220 3.192 -10.879 1.00 96.19 195 VAL A CA 1
ATOM 1505 C C . VAL A 1 195 ? 2.721 1.773 -11.136 1.00 96.19 195 VAL A C 1
ATOM 1507 O O . VAL A 1 195 ? 2.457 1.396 -12.279 1.00 96.19 195 VAL A O 1
ATOM 1510 N N . PHE A 1 196 ? 2.468 1.002 -10.073 1.00 97.50 196 PHE A N 1
ATOM 1511 C CA . PHE A 1 196 ? 2.004 -0.382 -10.185 1.00 97.50 196 PHE A CA 1
ATOM 1512 C C . PHE A 1 196 ? 0.717 -0.507 -11.014 1.00 97.50 196 PHE A C 1
ATOM 1514 O O . PHE A 1 196 ? 0.622 -1.336 -11.924 1.00 97.50 196 PHE A O 1
ATOM 1521 N N . ARG A 1 197 ? -0.283 0.335 -10.729 1.00 96.06 197 ARG A N 1
ATOM 1522 C CA . ARG A 1 197 ? -1.573 0.339 -11.430 1.00 96.06 197 ARG A CA 1
ATOM 1523 C C . ARG A 1 197 ? -1.416 0.680 -12.915 1.00 96.06 197 ARG A C 1
ATOM 1525 O O . ARG A 1 197 ? -2.067 0.042 -13.748 1.00 96.06 197 ARG A O 1
ATOM 1532 N N . THR A 1 198 ? -0.546 1.636 -13.236 1.00 95.75 198 THR A N 1
ATOM 1533 C CA . THR A 1 198 ? -0.228 2.038 -14.614 1.00 95.75 198 THR A CA 1
ATOM 1534 C C . THR A 1 198 ? 0.427 0.895 -15.382 1.00 95.75 198 THR A C 1
ATOM 1536 O O . THR A 1 198 ? -0.027 0.574 -16.482 1.00 95.75 198 THR A O 1
ATOM 1539 N N . ILE A 1 199 ? 1.410 0.212 -14.791 1.00 96.31 199 ILE A N 1
ATOM 1540 C CA . ILE A 1 199 ? 2.092 -0.911 -15.447 1.00 96.31 199 ILE A CA 1
ATOM 1541 C C . ILE A 1 199 ? 1.151 -2.086 -15.698 1.00 96.31 199 ILE A C 1
ATOM 1543 O O . ILE A 1 199 ? 1.101 -2.611 -16.808 1.00 96.31 199 ILE A O 1
ATOM 1547 N N . VAL A 1 200 ? 0.341 -2.474 -14.711 1.00 95.81 200 VAL A N 1
ATOM 1548 C CA . VAL A 1 200 ? -0.607 -3.589 -14.875 1.00 95.81 200 VAL A CA 1
ATOM 1549 C C . VAL A 1 200 ? -1.621 -3.316 -15.996 1.00 95.81 200 VAL A C 1
ATOM 1551 O O . VAL A 1 200 ? -2.031 -4.247 -16.687 1.00 95.81 200 VAL A O 1
ATOM 1554 N N . ARG A 1 201 ? -2.022 -2.056 -16.209 1.00 94.50 201 ARG A N 1
ATOM 1555 C CA . ARG A 1 201 ? -2.957 -1.657 -17.281 1.00 94.50 201 ARG A CA 1
ATOM 1556 C C . ARG A 1 201 ? -2.299 -1.472 -18.646 1.00 94.50 201 ARG A C 1
ATOM 1558 O O . ARG A 1 201 ? -2.990 -1.529 -19.659 1.00 94.50 201 ARG A O 1
ATOM 1565 N N . ASN A 1 202 ? -0.985 -1.285 -18.672 1.00 93.50 202 ASN A N 1
ATOM 1566 C CA . ASN A 1 202 ? -0.192 -1.082 -19.881 1.00 93.50 202 ASN A CA 1
ATOM 1567 C C . ASN A 1 202 ? 0.898 -2.152 -19.999 1.00 93.50 202 ASN A C 1
ATOM 1569 O O . ASN A 1 202 ? 2.032 -1.861 -20.374 1.00 93.50 202 ASN A O 1
ATOM 1573 N N . TRP A 1 203 ? 0.537 -3.401 -19.687 1.00 93.81 203 TRP A N 1
ATOM 1574 C CA . TRP A 1 203 ? 1.488 -4.503 -19.567 1.00 93.81 203 TRP A CA 1
ATOM 1575 C C . TRP A 1 203 ? 2.315 -4.732 -20.833 1.00 93.81 203 TRP A C 1
ATOM 1577 O O . TRP A 1 203 ? 3.532 -4.854 -20.753 1.00 93.81 203 TRP A O 1
ATOM 1587 N N . SER A 1 204 ? 1.676 -4.759 -22.007 1.00 89.00 204 SER A N 1
ATOM 1588 C CA . SER A 1 204 ? 2.380 -5.013 -23.269 1.00 89.00 204 SER A CA 1
ATOM 1589 C C . SER A 1 204 ? 3.385 -3.901 -23.622 1.00 89.00 204 SER A C 1
ATOM 1591 O O . SER A 1 204 ? 4.536 -4.241 -23.892 1.00 89.00 204 SER A O 1
ATOM 1593 N N . PRO A 1 205 ? 3.025 -2.599 -23.588 1.00 90.12 205 PRO A N 1
ATOM 1594 C CA . PRO A 1 205 ? 4.001 -1.516 -23.731 1.00 90.12 205 PRO A CA 1
ATOM 1595 C C . PRO A 1 205 ? 5.139 -1.576 -22.707 1.00 90.12 205 PRO A C 1
ATOM 1597 O O . PRO A 1 205 ? 6.299 -1.479 -23.089 1.00 90.12 205 PRO A O 1
ATOM 1600 N N . PHE A 1 206 ? 4.830 -1.806 -21.427 1.00 92.69 206 PHE A N 1
ATOM 1601 C CA . PHE A 1 206 ? 5.853 -1.955 -20.389 1.00 92.69 206 PHE A CA 1
ATOM 1602 C C . PHE A 1 206 ? 6.818 -3.110 -20.695 1.00 92.69 206 PHE A C 1
ATOM 1604 O O . PHE A 1 206 ? 8.031 -2.952 -20.592 1.00 92.69 206 PHE A O 1
ATOM 1611 N N . MET A 1 207 ? 6.298 -4.262 -21.125 1.00 91.50 207 MET A N 1
ATOM 1612 C CA . MET A 1 207 ? 7.120 -5.417 -21.481 1.00 91.50 207 MET A CA 1
ATOM 1613 C C . MET A 1 207 ? 8.020 -5.163 -22.690 1.00 91.50 207 MET A C 1
ATOM 1615 O O . MET A 1 207 ? 9.085 -5.770 -22.772 1.00 91.50 207 MET A O 1
ATOM 1619 N N . ALA A 1 208 ? 7.627 -4.287 -23.619 1.00 87.00 208 ALA A N 1
ATOM 1620 C CA . ALA A 1 208 ? 8.513 -3.869 -24.701 1.00 87.00 208 ALA A CA 1
ATOM 1621 C C . ALA A 1 208 ? 9.731 -3.115 -24.140 1.00 87.00 208 ALA A C 1
ATOM 1623 O O . ALA A 1 208 ? 10.860 -3.473 -24.469 1.00 87.00 208 ALA A O 1
ATOM 1624 N N . CYS A 1 209 ? 9.519 -2.169 -23.219 1.00 86.75 209 CYS A N 1
ATOM 1625 C CA . CYS A 1 209 ? 10.606 -1.457 -22.541 1.00 86.75 209 CYS A CA 1
ATOM 1626 C C . CYS A 1 209 ? 11.478 -2.404 -21.700 1.00 86.75 209 CYS A C 1
ATOM 1628 O O . CYS A 1 209 ? 12.703 -2.365 -21.791 1.00 86.75 209 CYS A O 1
ATOM 1630 N N . ALA A 1 210 ? 10.863 -3.314 -20.936 1.00 88.75 210 ALA A N 1
ATOM 1631 C CA . ALA A 1 210 ? 11.593 -4.285 -20.121 1.00 88.75 210 ALA A CA 1
ATOM 1632 C C . ALA A 1 210 ? 12.488 -5.205 -20.971 1.00 88.75 210 ALA A C 1
ATOM 1634 O O . ALA A 1 210 ? 13.586 -5.555 -20.552 1.00 88.75 210 ALA A O 1
ATOM 1635 N N . LYS A 1 211 ? 12.057 -5.567 -22.186 1.00 87.00 211 LYS A N 1
ATOM 1636 C CA . LYS A 1 211 ? 12.872 -6.355 -23.123 1.00 87.00 211 LYS A CA 1
ATOM 1637 C C . LYS A 1 211 ? 14.064 -5.585 -23.674 1.00 87.00 211 LYS A C 1
ATOM 1639 O O . LYS A 1 211 ? 15.120 -6.182 -23.849 1.00 87.00 211 LYS A O 1
ATOM 1644 N N . VAL A 1 212 ? 13.910 -4.286 -23.933 1.00 84.62 212 VAL A N 1
ATOM 1645 C CA . VAL A 1 212 ? 15.047 -3.433 -24.310 1.00 84.62 212 VAL A CA 1
ATOM 1646 C C . VAL A 1 212 ? 16.062 -3.402 -23.169 1.00 84.62 212 VAL A C 1
ATOM 1648 O O . VAL A 1 212 ? 17.240 -3.639 -23.406 1.00 84.62 212 VAL A O 1
ATOM 1651 N N . ALA A 1 213 ? 15.605 -3.223 -21.927 1.00 83.00 213 ALA A N 1
ATOM 1652 C CA . ALA A 1 213 ? 16.481 -3.248 -20.758 1.00 83.00 213 ALA A CA 1
ATOM 1653 C C . ALA A 1 213 ? 17.196 -4.602 -20.574 1.00 83.00 213 ALA A C 1
ATOM 1655 O O . ALA A 1 213 ? 18.392 -4.636 -20.304 1.00 83.00 213 ALA A O 1
ATOM 1656 N N . GLN A 1 214 ? 16.495 -5.723 -20.787 1.00 86.69 214 GLN A N 1
ATOM 1657 C CA . GLN A 1 214 ? 17.104 -7.061 -20.789 1.00 86.69 214 GLN A CA 1
ATOM 1658 C C . GLN A 1 214 ? 18.177 -7.212 -21.868 1.00 86.69 214 GLN A C 1
ATOM 1660 O O . GLN A 1 214 ? 19.245 -7.749 -21.593 1.00 86.69 214 GLN A O 1
ATOM 1665 N N . TYR A 1 215 ? 17.897 -6.741 -23.085 1.00 82.81 215 TYR A N 1
ATOM 1666 C CA . TYR A 1 215 ? 18.846 -6.795 -24.191 1.00 82.81 215 TYR A CA 1
ATOM 1667 C C . TYR A 1 215 ? 20.122 -6.009 -23.869 1.00 82.81 215 TYR A C 1
ATOM 1669 O O . TYR A 1 215 ? 21.213 -6.537 -24.050 1.00 82.81 215 TYR A O 1
ATOM 1677 N N . LEU A 1 216 ? 19.988 -4.788 -23.341 1.00 80.88 216 LEU A N 1
ATOM 1678 C CA . LEU A 1 216 ? 21.134 -3.973 -22.928 1.00 80.88 216 LEU A CA 1
ATOM 1679 C C . LEU A 1 216 ? 21.967 -4.690 -21.858 1.00 80.88 216 LEU A C 1
ATOM 1681 O O . LEU A 1 216 ? 23.154 -4.905 -22.064 1.00 80.88 216 LEU A O 1
ATOM 1685 N N . ALA A 1 217 ? 21.334 -5.184 -20.791 1.00 81.94 217 ALA A N 1
ATOM 1686 C CA . ALA A 1 217 ? 22.034 -5.906 -19.728 1.00 81.94 217 ALA A CA 1
ATOM 1687 C C . ALA A 1 217 ? 22.751 -7.176 -20.227 1.00 81.94 217 ALA A C 1
ATOM 1689 O O . ALA A 1 217 ? 23.858 -7.480 -19.794 1.00 81.94 217 ALA A O 1
ATOM 1690 N N . MET A 1 218 ? 22.168 -7.909 -21.180 1.00 86.75 218 MET A N 1
ATOM 1691 C CA . MET A 1 218 ? 22.827 -9.070 -21.789 1.00 86.75 218 MET A CA 1
ATOM 1692 C C . MET A 1 218 ? 24.118 -8.682 -22.535 1.00 86.75 218 MET A C 1
ATOM 1694 O O . MET A 1 218 ? 25.082 -9.446 -22.525 1.00 86.75 218 MET A O 1
ATOM 1698 N N . HIS A 1 219 ? 24.143 -7.513 -23.181 1.00 86.75 219 HIS A N 1
ATOM 1699 C CA . HIS A 1 219 ? 25.286 -7.032 -23.963 1.00 86.75 219 HIS A CA 1
ATOM 1700 C C . HIS A 1 219 ? 26.322 -6.256 -23.138 1.00 86.75 219 HIS A C 1
ATOM 1702 O O . HIS A 1 219 ? 27.504 -6.298 -23.477 1.00 86.75 219 HIS A O 1
ATOM 1708 N N . ASP A 1 220 ? 25.903 -5.629 -22.041 1.00 87.69 220 ASP A N 1
ATOM 1709 C CA . ASP A 1 220 ? 26.761 -4.833 -21.155 1.00 87.69 220 ASP A CA 1
ATOM 1710 C C . ASP A 1 220 ? 27.415 -5.670 -20.036 1.00 87.69 220 ASP A C 1
ATOM 1712 O O . ASP A 1 220 ? 28.162 -5.143 -19.212 1.00 87.69 220 ASP A O 1
ATOM 1716 N N . GLY A 1 221 ? 27.179 -6.988 -20.016 1.00 90.19 221 GLY A N 1
ATOM 1717 C CA . GLY A 1 221 ? 27.749 -7.898 -19.018 1.00 90.19 221 GLY A CA 1
ATOM 1718 C C . GLY A 1 221 ? 26.987 -7.925 -17.688 1.00 90.19 221 GLY A C 1
ATOM 1719 O O . GLY A 1 221 ? 27.593 -8.186 -16.654 1.00 90.19 221 GLY A O 1
ATOM 1720 N N . GLY A 1 222 ? 25.680 -7.658 -17.714 1.00 87.06 222 GLY A N 1
ATOM 1721 C CA . GLY A 1 222 ? 24.769 -7.664 -16.568 1.00 87.06 222 GLY A CA 1
ATOM 1722 C C . GLY A 1 222 ? 24.107 -6.307 -16.306 1.00 87.06 222 GLY A C 1
ATOM 1723 O O . GLY A 1 222 ? 24.230 -5.366 -17.087 1.00 87.06 222 GLY A O 1
ATOM 1724 N N . ASP A 1 223 ? 23.387 -6.206 -15.189 1.00 88.06 223 ASP A N 1
ATOM 1725 C CA . ASP A 1 223 ? 22.928 -4.933 -14.619 1.00 88.06 223 ASP A CA 1
ATOM 1726 C C . ASP A 1 223 ? 23.367 -4.802 -13.148 1.00 88.06 223 ASP A C 1
ATOM 1728 O O . ASP A 1 223 ? 23.987 -5.704 -12.582 1.00 88.06 223 ASP A O 1
ATOM 1732 N N . GLU A 1 224 ? 23.036 -3.678 -12.504 1.00 85.12 224 GLU A N 1
ATOM 1733 C CA . GLU A 1 224 ? 23.364 -3.424 -11.089 1.00 85.12 224 GLU A CA 1
ATOM 1734 C C . GLU A 1 224 ? 22.839 -4.519 -10.138 1.00 85.12 224 GLU A C 1
ATOM 1736 O O . GLU A 1 224 ? 23.392 -4.747 -9.061 1.00 85.12 224 GLU A O 1
ATOM 1741 N N . PHE A 1 225 ? 21.778 -5.222 -10.530 1.00 83.94 225 PHE A N 1
ATOM 1742 C CA . PHE A 1 225 ? 21.101 -6.207 -9.699 1.00 83.94 225 PHE A CA 1
ATOM 1743 C C . PHE A 1 225 ? 21.508 -7.655 -10.007 1.00 83.94 225 PHE A C 1
ATOM 1745 O O . PHE A 1 225 ? 21.299 -8.525 -9.160 1.00 83.94 225 PHE A O 1
ATOM 1752 N N . ASP A 1 226 ? 21.979 -7.962 -11.216 1.00 87.69 226 ASP A N 1
ATOM 1753 C CA . ASP A 1 226 ? 22.511 -9.274 -11.589 1.00 87.69 226 ASP A CA 1
ATOM 1754 C C . ASP A 1 226 ? 23.667 -9.113 -12.596 1.00 87.69 226 ASP A C 1
ATOM 1756 O O . ASP A 1 226 ? 23.423 -8.733 -13.741 1.00 87.69 226 ASP A O 1
ATOM 1760 N N . PRO A 1 227 ? 24.918 -9.402 -12.197 1.00 90.50 227 PRO A N 1
ATOM 1761 C CA . PRO A 1 227 ? 26.084 -9.266 -13.068 1.00 90.50 227 PRO A CA 1
ATOM 1762 C C . PRO A 1 227 ? 26.235 -10.432 -14.058 1.00 90.50 227 PRO A C 1
ATOM 1764 O O . PRO A 1 227 ? 27.207 -10.483 -14.800 1.00 90.50 227 PRO A O 1
ATOM 1767 N N . ASP A 1 228 ? 25.338 -11.420 -14.034 1.00 92.25 228 ASP A N 1
ATOM 1768 C CA . ASP A 1 228 ? 25.405 -12.578 -14.921 1.00 92.25 228 ASP A CA 1
ATOM 1769 C C . ASP A 1 228 ? 24.563 -12.345 -16.194 1.00 92.25 228 ASP A C 1
ATOM 1771 O O . ASP A 1 228 ? 23.328 -12.441 -16.132 1.00 92.25 228 ASP A O 1
ATOM 1775 N N . PRO A 1 229 ? 25.186 -12.066 -17.360 1.00 88.12 229 PRO A N 1
ATOM 1776 C CA . PRO A 1 229 ? 24.469 -11.772 -18.602 1.00 88.12 229 PRO A CA 1
ATOM 1777 C C . PRO A 1 229 ? 23.622 -12.954 -19.100 1.00 88.12 229 PRO A C 1
ATOM 1779 O O . PRO A 1 229 ? 22.612 -12.741 -19.776 1.00 88.12 229 PRO A O 1
ATOM 1782 N N . GLU A 1 230 ? 23.957 -14.199 -18.737 1.00 89.00 230 GLU A N 1
ATOM 1783 C CA . GLU A 1 230 ? 23.221 -15.388 -19.191 1.00 89.00 230 GLU A CA 1
ATOM 1784 C C . GLU A 1 230 ? 21.801 -15.457 -18.609 1.00 89.00 230 GLU A C 1
ATOM 1786 O O . GLU A 1 230 ? 20.906 -16.101 -19.169 1.00 89.00 230 GLU A O 1
ATOM 1791 N N . LYS A 1 231 ? 21.543 -14.741 -17.510 1.00 85.75 231 LYS A N 1
ATOM 1792 C CA . LYS A 1 231 ? 20.214 -14.671 -16.891 1.00 85.75 231 LYS A CA 1
ATOM 1793 C C . LYS A 1 231 ? 19.268 -13.685 -17.574 1.00 85.75 231 LYS A C 1
ATOM 1795 O O . LYS A 1 231 ? 18.070 -13.706 -17.274 1.00 85.75 231 LYS A O 1
ATOM 1800 N N . PHE A 1 232 ? 19.753 -12.872 -18.514 1.00 83.31 232 PHE A N 1
ATOM 1801 C CA . PHE A 1 232 ? 18.970 -11.847 -19.215 1.00 83.31 232 PHE A CA 1
ATOM 1802 C C . PHE A 1 232 ? 18.333 -12.335 -20.521 1.00 83.31 232 PHE A C 1
ATOM 1804 O O . PHE A 1 232 ? 18.086 -11.557 -21.441 1.00 83.31 232 PHE A O 1
ATOM 1811 N N . TYR A 1 233 ? 17.990 -13.620 -20.610 1.00 81.44 233 TYR A N 1
ATOM 1812 C CA . TYR A 1 233 ? 17.265 -14.122 -21.771 1.00 81.44 233 TYR A CA 1
ATOM 1813 C C . TYR A 1 233 ? 15.826 -13.586 -21.827 1.00 81.44 233 TYR A C 1
ATOM 1815 O O . TYR A 1 233 ? 15.107 -13.505 -20.823 1.00 81.44 233 TYR A O 1
ATOM 1823 N N . ALA A 1 234 ? 15.382 -13.247 -23.038 1.00 76.94 234 ALA A N 1
ATOM 1824 C CA . ALA A 1 234 ? 14.052 -12.707 -23.274 1.00 76.94 234 ALA A CA 1
ATOM 1825 C C . ALA A 1 234 ? 12.969 -13.730 -22.898 1.00 76.94 234 ALA A C 1
ATOM 1827 O O . ALA A 1 234 ? 12.833 -14.788 -23.516 1.00 76.94 234 ALA A O 1
ATOM 1828 N N . ARG A 1 235 ? 12.150 -13.386 -21.900 1.00 79.50 235 ARG A N 1
ATOM 1829 C CA . ARG A 1 235 ? 10.965 -14.162 -21.510 1.00 79.50 235 ARG A CA 1
ATOM 1830 C C . ARG A 1 235 ? 9.695 -13.474 -21.994 1.00 79.50 235 ARG A C 1
ATOM 1832 O O . ARG A 1 235 ? 9.576 -12.247 -21.965 1.00 79.50 235 ARG A O 1
ATOM 1839 N N . TYR A 1 236 ? 8.724 -14.273 -22.421 1.00 75.69 236 TYR A N 1
ATOM 1840 C CA . TYR A 1 236 ? 7.421 -13.788 -22.864 1.00 75.69 236 TYR A CA 1
ATOM 1841 C C . TYR A 1 236 ? 6.385 -14.080 -21.786 1.00 75.69 236 TYR A C 1
ATOM 1843 O O . TYR A 1 236 ? 6.138 -15.232 -21.447 1.00 75.69 236 TYR A O 1
ATOM 1851 N N . TYR A 1 237 ? 5.770 -13.024 -21.258 1.00 82.56 237 TYR A N 1
ATOM 1852 C CA . TYR A 1 237 ? 4.739 -13.125 -20.233 1.00 82.56 237 TYR A CA 1
ATOM 1853 C C . TYR A 1 237 ? 3.408 -12.650 -20.805 1.00 82.56 237 TYR A C 1
ATOM 1855 O O . TYR A 1 237 ? 3.209 -11.452 -21.015 1.00 82.56 237 TYR A O 1
ATOM 1863 N N . ALA A 1 238 ? 2.485 -13.586 -21.032 1.00 78.12 238 ALA A N 1
ATOM 1864 C CA . ALA A 1 238 ? 1.137 -13.266 -21.502 1.00 78.12 238 ALA A CA 1
ATOM 1865 C C . ALA A 1 238 ? 0.352 -12.415 -20.487 1.00 78.12 238 ALA A C 1
ATOM 1867 O O . ALA A 1 238 ? -0.484 -11.602 -20.868 1.00 78.12 238 ALA A O 1
ATOM 1868 N N . PHE A 1 239 ? 0.652 -12.570 -19.197 1.00 87.75 239 PHE A N 1
ATOM 1869 C CA . PHE A 1 239 ? -0.009 -11.863 -18.107 1.00 87.75 239 PHE A CA 1
ATOM 1870 C C . PHE A 1 239 ? 0.987 -11.011 -17.320 1.00 87.75 239 PHE A C 1
ATOM 1872 O O . PHE A 1 239 ? 2.164 -11.379 -17.245 1.00 87.75 239 PHE A O 1
ATOM 1879 N N . PRO A 1 240 ? 0.515 -9.934 -16.664 1.00 93.56 240 PRO A N 1
ATOM 1880 C CA . PRO A 1 240 ? 1.299 -9.227 -15.664 1.00 93.56 240 PRO A CA 1
ATOM 1881 C C . PRO A 1 240 ? 1.945 -10.186 -14.661 1.00 93.56 240 PRO A C 1
ATOM 1883 O O . PRO A 1 240 ? 1.345 -11.193 -14.271 1.00 93.56 240 PRO A O 1
ATOM 1886 N N . SER A 1 241 ? 3.160 -9.855 -14.224 1.00 94.94 241 SER A N 1
ATOM 1887 C CA . SER A 1 241 ? 3.907 -10.601 -13.207 1.00 94.94 241 SER A CA 1
ATOM 1888 C C . SER A 1 241 ? 4.488 -9.642 -12.175 1.00 94.94 241 SER A C 1
ATOM 1890 O O . SER A 1 241 ? 5.293 -8.776 -12.515 1.00 94.94 241 SER A O 1
ATOM 1892 N N . ILE A 1 242 ? 4.109 -9.810 -10.902 1.00 96.62 242 ILE A N 1
ATOM 1893 C CA . ILE A 1 242 ? 4.583 -8.957 -9.800 1.00 96.62 242 ILE A CA 1
ATOM 1894 C C . ILE A 1 242 ? 6.115 -8.994 -9.700 1.00 96.62 242 ILE A C 1
ATOM 1896 O O . ILE A 1 242 ? 6.744 -7.954 -9.520 1.00 96.62 242 ILE A O 1
ATOM 1900 N N . LYS A 1 243 ? 6.726 -10.174 -9.874 1.00 94.94 243 LYS A N 1
ATOM 1901 C CA . LYS A 1 243 ? 8.187 -10.342 -9.828 1.00 94.94 243 LYS A CA 1
ATOM 1902 C C . LYS A 1 243 ? 8.888 -9.580 -10.954 1.00 94.94 243 LYS A C 1
ATOM 1904 O O . LYS A 1 243 ? 9.925 -8.973 -10.717 1.00 94.94 243 LYS A O 1
ATOM 1909 N N . VAL A 1 244 ? 8.307 -9.576 -12.155 1.00 94.44 244 VAL A N 1
ATOM 1910 C CA . VAL A 1 244 ? 8.854 -8.835 -13.304 1.00 94.44 244 VAL A CA 1
ATOM 1911 C C . VAL A 1 244 ? 8.737 -7.330 -13.075 1.00 94.44 244 VAL A C 1
ATOM 1913 O O . VAL A 1 244 ? 9.722 -6.625 -13.257 1.00 94.44 244 VAL A O 1
ATOM 1916 N N . ILE A 1 245 ? 7.585 -6.842 -12.597 1.00 96.44 245 ILE A N 1
ATOM 1917 C CA . ILE A 1 245 ? 7.412 -5.420 -12.248 1.00 96.44 245 ILE A CA 1
ATOM 1918 C C . ILE A 1 245 ? 8.430 -5.008 -11.180 1.00 96.44 245 ILE A C 1
ATOM 1920 O O . ILE A 1 245 ? 9.059 -3.965 -11.302 1.00 96.44 245 ILE A O 1
ATOM 1924 N N . ARG A 1 246 ? 8.633 -5.842 -10.150 1.00 96.19 246 ARG A N 1
ATOM 1925 C 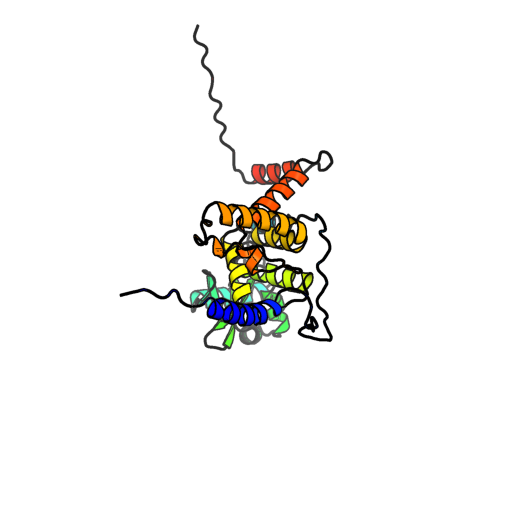CA . ARG A 1 246 ? 9.622 -5.580 -9.098 1.00 96.19 246 ARG A CA 1
ATOM 1926 C C . ARG A 1 246 ? 11.054 -5.553 -9.636 1.00 96.19 246 ARG A C 1
ATOM 1928 O O . ARG A 1 246 ? 11.812 -4.681 -9.226 1.00 96.19 246 ARG A O 1
ATOM 1935 N N . ARG A 1 247 ? 11.422 -6.501 -10.508 1.00 92.88 247 ARG A N 1
ATOM 1936 C CA . ARG A 1 247 ? 12.765 -6.591 -11.105 1.00 92.88 247 ARG A CA 1
ATOM 1937 C C . ARG A 1 247 ? 13.077 -5.380 -11.980 1.00 92.88 247 ARG A C 1
ATOM 1939 O O . ARG A 1 247 ? 14.169 -4.842 -11.893 1.00 92.88 247 ARG A O 1
ATOM 1946 N N . PHE A 1 248 ? 12.116 -4.951 -12.791 1.00 93.56 248 PHE A N 1
ATOM 1947 C CA . PHE A 1 248 ? 12.262 -3.822 -13.709 1.00 93.56 248 PHE A CA 1
ATOM 1948 C C . PHE A 1 248 ? 11.559 -2.577 -13.168 1.00 93.56 248 PHE A C 1
ATOM 1950 O O . PHE A 1 248 ? 10.872 -1.872 -13.906 1.00 93.56 248 PHE A O 1
ATOM 1957 N N . LEU A 1 249 ? 11.699 -2.319 -11.863 1.00 95.06 249 LEU A N 1
ATOM 1958 C CA . LEU A 1 249 ? 11.023 -1.189 -11.233 1.00 95.06 249 LEU A CA 1
ATOM 1959 C C . LEU A 1 249 ? 11.527 0.154 -11.773 1.00 95.06 249 LEU A C 1
ATOM 1961 O O . LEU A 1 249 ? 10.721 1.056 -11.946 1.00 95.06 249 LEU A O 1
ATOM 1965 N N . TYR A 1 250 ? 12.817 0.274 -12.099 1.00 93.00 250 TYR A N 1
ATOM 1966 C CA . TYR A 1 250 ? 13.357 1.482 -12.731 1.00 93.00 250 TYR A CA 1
ATOM 1967 C C . TYR A 1 250 ? 12.677 1.752 -14.085 1.00 93.00 250 TYR A C 1
ATOM 1969 O O . TYR A 1 250 ? 12.130 2.829 -14.283 1.00 93.00 250 TYR A O 1
ATOM 1977 N N . VAL A 1 251 ? 12.543 0.729 -14.941 1.00 93.06 251 VAL A N 1
ATOM 1978 C CA . VAL A 1 251 ? 11.790 0.821 -16.208 1.00 93.06 251 VAL A CA 1
ATOM 1979 C C . VAL A 1 251 ? 10.326 1.189 -15.964 1.00 93.06 251 VAL A C 1
ATOM 1981 O O . VAL A 1 251 ? 9.728 1.929 -16.739 1.00 93.06 251 VAL A O 1
ATOM 1984 N N . ALA A 1 252 ? 9.716 0.650 -14.905 1.00 94.75 252 ALA A N 1
ATOM 1985 C CA . ALA A 1 252 ? 8.337 0.963 -14.547 1.00 94.75 252 ALA A CA 1
ATOM 1986 C C . ALA A 1 252 ? 8.164 2.429 -14.118 1.00 94.75 252 ALA A C 1
ATOM 1988 O O . ALA A 1 252 ? 7.158 3.041 -14.482 1.00 94.75 252 ALA A O 1
ATOM 1989 N N . SER A 1 253 ? 9.122 2.971 -13.366 1.00 93.75 253 SER A N 1
ATOM 1990 C CA . SER A 1 253 ? 9.159 4.378 -12.963 1.00 93.75 253 SER A CA 1
ATOM 1991 C C . SER A 1 253 ? 9.358 5.290 -14.170 1.00 93.75 253 SER A C 1
ATOM 1993 O O . SER A 1 253 ? 8.539 6.179 -14.370 1.00 93.75 253 SER A O 1
ATOM 1995 N N . ASP A 1 254 ? 10.334 5.002 -15.034 1.00 91.69 254 ASP A N 1
ATOM 1996 C CA . ASP A 1 254 ? 10.585 5.790 -16.249 1.00 91.69 254 ASP A CA 1
ATOM 1997 C C . ASP A 1 254 ? 9.367 5.771 -17.183 1.00 91.69 254 ASP A C 1
ATOM 1999 O O . ASP A 1 254 ? 8.897 6.810 -17.641 1.00 91.69 254 ASP A O 1
ATOM 2003 N N . PHE A 1 255 ? 8.764 4.592 -17.389 1.00 90.00 255 PHE A N 1
ATOM 2004 C CA . PHE A 1 255 ? 7.533 4.461 -18.170 1.00 90.00 255 PHE A CA 1
ATOM 2005 C C . PHE A 1 255 ? 6.390 5.296 -17.580 1.00 90.00 255 PHE A C 1
ATOM 2007 O O . PHE A 1 255 ? 5.580 5.857 -18.321 1.00 90.00 255 PHE A O 1
ATOM 2014 N N . TYR A 1 256 ? 6.275 5.343 -16.253 1.00 93.31 256 TYR A N 1
ATOM 2015 C CA . TYR A 1 256 ? 5.270 6.153 -15.576 1.00 93.31 256 TYR A CA 1
ATOM 2016 C C . TYR A 1 256 ? 5.554 7.652 -15.742 1.00 93.31 256 TYR A C 1
ATOM 2018 O O . TYR A 1 256 ? 4.637 8.402 -16.088 1.00 93.31 256 TYR A O 1
ATOM 2026 N N . ASP A 1 257 ? 6.801 8.077 -15.563 1.00 89.88 257 ASP A N 1
ATOM 2027 C CA . ASP A 1 257 ? 7.221 9.472 -15.675 1.00 89.88 257 ASP A CA 1
ATOM 2028 C C . ASP A 1 257 ? 7.032 10.003 -17.098 1.00 89.88 257 ASP A C 1
ATOM 2030 O O . ASP A 1 257 ? 6.379 11.035 -17.276 1.00 89.88 257 ASP A O 1
ATOM 2034 N N . ASP A 1 258 ? 7.464 9.257 -18.118 1.00 86.25 258 ASP A N 1
ATOM 2035 C CA . ASP A 1 258 ? 7.232 9.583 -19.531 1.00 86.25 258 ASP A CA 1
ATOM 2036 C C . ASP A 1 258 ? 5.741 9.766 -19.818 1.00 86.25 258 ASP A C 1
ATOM 2038 O O . ASP A 1 258 ? 5.311 10.671 -20.537 1.00 86.25 258 ASP A O 1
ATOM 2042 N N . ARG A 1 259 ? 4.905 8.900 -19.249 1.00 85.25 259 ARG A N 1
ATOM 2043 C CA . ARG A 1 259 ? 3.455 8.954 -19.428 1.00 85.25 259 ARG A CA 1
ATOM 2044 C C . ARG A 1 259 ? 2.834 10.171 -18.751 1.00 85.25 259 ARG A C 1
ATOM 2046 O O . ARG A 1 259 ? 1.947 10.793 -19.338 1.00 85.25 259 ARG A O 1
ATOM 2053 N N . VAL A 1 260 ? 3.299 10.536 -17.560 1.00 83.62 260 VAL A N 1
ATOM 2054 C CA . VAL A 1 260 ? 2.876 11.764 -16.873 1.00 83.62 260 VAL A CA 1
ATOM 2055 C C . VAL A 1 260 ? 3.331 13.005 -17.648 1.00 83.62 260 VAL A C 1
ATOM 2057 O O . VAL A 1 260 ? 2.535 13.927 -17.827 1.00 83.62 260 VAL A O 1
ATOM 2060 N N . GLN A 1 261 ? 4.562 13.022 -18.165 1.00 82.06 261 GLN A N 1
ATOM 2061 C CA . GLN A 1 261 ? 5.090 14.125 -18.974 1.00 82.06 261 GLN A CA 1
ATOM 2062 C C . GLN A 1 261 ? 4.340 14.282 -20.301 1.00 82.06 261 GLN A C 1
ATOM 2064 O O . GLN A 1 261 ? 4.002 15.400 -20.690 1.00 82.06 261 GLN A O 1
ATOM 2069 N N . ASN A 1 262 ? 4.011 13.180 -20.975 1.00 79.19 262 ASN A N 1
ATOM 2070 C CA . ASN A 1 262 ? 3.202 13.203 -22.194 1.00 79.19 262 ASN A CA 1
ATOM 2071 C C . ASN A 1 262 ? 1.801 13.772 -21.924 1.00 79.19 262 ASN A C 1
ATOM 2073 O O . ASN A 1 262 ? 1.360 14.683 -22.619 1.00 79.19 262 ASN A O 1
ATOM 2077 N N . LEU A 1 263 ? 1.137 13.334 -20.848 1.00 77.44 263 LEU A N 1
ATOM 2078 C CA . LEU A 1 263 ? -0.153 13.906 -20.441 1.00 77.44 263 LEU A CA 1
ATOM 2079 C C . LEU A 1 263 ? -0.071 15.394 -20.089 1.00 77.44 263 LEU A C 1
ATOM 2081 O O . LEU A 1 263 ? -1.046 16.121 -20.258 1.00 77.44 263 LEU A O 1
ATOM 2085 N N . ALA A 1 264 ? 1.069 15.843 -19.571 1.00 70.44 264 ALA A N 1
ATOM 2086 C CA . ALA A 1 264 ? 1.293 17.238 -19.230 1.00 70.44 264 ALA A CA 1
ATOM 2087 C C . ALA A 1 264 ? 1.672 18.119 -20.435 1.00 70.44 264 ALA A C 1
ATOM 2089 O O . ALA A 1 264 ? 1.460 19.329 -20.378 1.00 70.44 264 ALA A O 1
ATOM 2090 N N . SER A 1 265 ? 2.241 17.532 -21.491 1.00 68.88 265 SER A N 1
ATOM 2091 C CA . SER A 1 265 ? 2.700 18.231 -22.701 1.00 68.88 265 SER A CA 1
ATOM 2092 C C . SER A 1 265 ? 1.674 18.234 -23.833 1.00 68.88 265 SER A C 1
ATOM 2094 O O . SER A 1 265 ? 1.793 19.048 -24.750 1.00 68.88 265 SER A O 1
ATOM 2096 N N . GLU A 1 266 ? 0.636 17.393 -23.771 1.00 60.25 266 GLU A N 1
ATOM 2097 C CA . GLU A 1 266 ? -0.484 17.478 -24.702 1.00 60.25 266 GLU A CA 1
ATOM 2098 C C . GLU A 1 266 ? -1.142 18.874 -24.621 1.00 60.25 266 GLU A C 1
ATOM 2100 O O . GLU A 1 266 ? -1.689 19.241 -23.578 1.00 60.25 266 GLU A O 1
ATOM 2105 N N . PRO A 1 267 ? -1.186 19.656 -25.722 1.00 55.38 267 PRO A N 1
ATOM 2106 C CA . PRO A 1 267 ? -1.743 21.016 -25.728 1.00 55.38 267 PRO A CA 1
ATOM 2107 C C . PRO A 1 267 ? -3.255 21.066 -25.432 1.00 55.38 267 PRO A C 1
ATOM 2109 O O . PRO A 1 267 ? -3.830 22.144 -25.300 1.00 55.38 267 PRO A O 1
ATOM 2112 N N . LYS A 1 268 ? -3.907 19.901 -25.324 1.00 48.47 268 LYS A N 1
ATOM 2113 C CA . LYS A 1 268 ? -5.314 19.728 -24.935 1.00 48.47 268 LYS A CA 1
ATOM 2114 C C . LYS A 1 268 ? -5.513 19.418 -23.451 1.00 48.47 268 LYS A C 1
ATOM 2116 O O . LYS A 1 268 ? -6.660 19.280 -23.033 1.00 48.47 268 LYS A O 1
ATOM 2121 N N . CYS A 1 269 ? -4.443 19.324 -22.664 1.00 41.19 269 CYS A N 1
ATOM 2122 C CA . CYS A 1 269 ? -4.513 19.106 -21.226 1.00 41.19 269 CYS A CA 1
ATOM 2123 C C . CYS A 1 269 ? -4.125 20.398 -20.489 1.00 41.19 269 CYS A C 1
ATOM 2125 O O . CYS A 1 269 ? -3.016 20.511 -19.957 1.00 41.19 269 CYS A O 1
ATOM 2127 N N . PRO A 1 270 ? -5.003 21.421 -20.457 1.00 42.41 270 PRO A N 1
ATOM 2128 C CA . PRO A 1 270 ? -4.806 22.494 -19.511 1.00 42.41 270 PRO A CA 1
ATOM 2129 C C . PRO A 1 270 ? -4.917 21.859 -18.124 1.00 42.41 270 PRO A C 1
ATOM 2131 O O . PRO A 1 270 ? -5.939 21.273 -17.774 1.00 42.41 270 PRO A O 1
ATOM 2134 N N . ASP A 1 271 ? -3.867 22.016 -17.327 1.00 53.72 271 ASP A N 1
ATOM 2135 C CA . ASP A 1 271 ? -3.941 21.889 -15.874 1.00 53.72 271 ASP A CA 1
ATOM 2136 C C . ASP A 1 271 ? -3.626 20.539 -15.209 1.00 53.72 271 ASP A C 1
ATOM 2138 O O . ASP A 1 271 ? -4.095 20.296 -14.107 1.00 53.72 271 ASP A O 1
ATOM 2142 N N . VAL A 1 272 ? -2.726 19.704 -15.750 1.00 46.50 272 VAL A N 1
ATOM 2143 C CA . VAL A 1 272 ? -1.988 18.732 -14.894 1.00 46.50 272 VAL A CA 1
ATOM 2144 C C . VAL A 1 272 ? -0.657 19.319 -14.435 1.00 46.50 272 VAL A C 1
ATOM 2146 O O . VAL A 1 272 ? -0.396 19.382 -13.235 1.00 46.50 272 VAL A O 1
ATOM 2149 N N . CYS A 1 273 ? 0.158 19.839 -15.357 1.00 46.44 273 CYS A N 1
ATOM 2150 C CA . CYS A 1 273 ? 1.426 20.479 -15.001 1.00 46.44 273 CYS A CA 1
ATOM 2151 C C . CYS A 1 273 ? 1.209 21.744 -14.165 1.00 46.44 273 CYS A C 1
ATOM 2153 O O . CYS A 1 273 ? 1.873 21.926 -13.149 1.00 46.44 273 CYS A O 1
ATOM 2155 N N . SER A 1 274 ? 0.238 22.590 -14.516 1.00 53.78 274 SER A N 1
ATOM 2156 C CA . SER A 1 274 ? -0.108 23.756 -13.701 1.00 53.78 274 SER A CA 1
ATOM 2157 C C . SER A 1 274 ? -0.803 23.380 -12.386 1.00 53.78 274 SER A C 1
ATOM 2159 O O . SER A 1 274 ? -0.579 24.079 -11.404 1.00 53.78 274 SER A O 1
ATOM 2161 N N . HIS A 1 275 ? -1.492 22.237 -12.278 1.00 52.97 275 HIS A N 1
ATOM 2162 C CA . HIS A 1 275 ? -2.027 21.741 -11.002 1.00 52.97 275 HIS A CA 1
ATOM 2163 C C . HIS A 1 275 ? -0.936 21.165 -10.093 1.00 52.97 275 HIS A C 1
ATOM 2165 O O . HIS A 1 275 ? -0.890 21.516 -8.916 1.00 52.97 275 HIS A O 1
ATOM 2171 N N . ILE A 1 276 ? 0.004 20.377 -10.624 1.00 52.91 276 ILE A N 1
ATOM 2172 C CA . ILE A 1 276 ? 1.191 19.908 -9.890 1.00 52.91 276 ILE A CA 1
ATOM 2173 C C . ILE A 1 276 ? 2.045 21.109 -9.464 1.00 52.91 276 ILE A C 1
ATOM 2175 O O . ILE A 1 276 ? 2.382 21.227 -8.290 1.00 52.91 276 ILE A O 1
ATOM 2179 N N . LEU A 1 277 ? 2.315 22.068 -10.356 1.00 54.53 277 LEU A N 1
ATOM 2180 C CA . LEU A 1 277 ? 3.063 23.287 -10.029 1.00 54.53 277 LEU A CA 1
ATOM 2181 C C . LEU A 1 277 ? 2.322 24.187 -9.029 1.00 54.53 277 LEU A C 1
ATOM 2183 O O . LEU A 1 277 ? 2.966 24.808 -8.189 1.00 54.53 277 LEU A O 1
ATOM 2187 N N . LYS A 1 278 ? 0.987 24.257 -9.065 1.00 63.66 278 LYS A N 1
ATOM 2188 C CA . LYS A 1 278 ? 0.169 24.993 -8.084 1.00 63.66 278 LYS A CA 1
ATOM 2189 C C . LYS A 1 278 ? 0.157 24.291 -6.727 1.00 63.66 278 LYS A C 1
ATOM 2191 O O . LYS A 1 278 ? 0.255 24.961 -5.701 1.00 63.66 278 LYS A O 1
ATOM 2196 N N . VAL A 1 279 ? 0.115 22.958 -6.708 1.00 62.69 279 VAL A N 1
ATOM 2197 C CA . VAL A 1 279 ? 0.269 22.147 -5.493 1.00 62.69 279 VAL A CA 1
ATOM 2198 C C . VAL A 1 279 ? 1.671 22.327 -4.904 1.00 62.69 279 VAL A C 1
ATOM 2200 O O . VAL A 1 279 ? 1.774 22.576 -3.707 1.00 62.69 279 VAL A O 1
ATOM 2203 N N . LEU A 1 280 ? 2.726 22.301 -5.722 1.00 53.47 280 LEU A N 1
ATOM 2204 C CA . LEU A 1 280 ? 4.113 22.512 -5.290 1.00 53.47 280 LEU A CA 1
ATOM 2205 C C . LEU A 1 280 ? 4.362 23.949 -4.800 1.00 53.47 280 LEU A C 1
ATOM 2207 O O . LEU A 1 280 ? 4.953 24.130 -3.736 1.00 53.47 280 LEU A O 1
ATOM 2211 N N . LYS A 1 281 ? 3.835 24.970 -5.494 1.00 65.69 281 LYS A N 1
ATOM 2212 C CA . LYS A 1 281 ? 3.875 26.377 -5.045 1.00 65.69 281 LYS A CA 1
ATOM 2213 C C . LYS A 1 281 ? 3.101 26.591 -3.739 1.00 65.69 281 LYS A C 1
ATOM 2215 O O . LYS A 1 281 ? 3.536 27.369 -2.897 1.00 65.69 281 LYS A O 1
ATOM 2220 N N . GLY A 1 282 ? 1.988 25.881 -3.543 1.00 60.09 282 GLY A N 1
ATOM 2221 C CA . GLY A 1 282 ? 1.188 25.932 -2.315 1.00 60.09 282 GLY A CA 1
ATOM 2222 C C . GLY A 1 282 ? 1.802 25.202 -1.113 1.00 60.09 282 GLY A C 1
ATOM 2223 O O . GLY A 1 282 ? 1.379 25.446 0.010 1.00 60.09 282 GLY A O 1
ATOM 2224 N N . ILE A 1 283 ? 2.796 24.329 -1.321 1.00 61.94 283 ILE A N 1
ATOM 2225 C CA . ILE A 1 283 ? 3.517 23.612 -0.248 1.00 61.94 283 ILE A CA 1
ATOM 2226 C C . ILE A 1 283 ? 4.676 24.460 0.326 1.00 61.94 283 ILE A C 1
ATOM 2228 O O . ILE A 1 283 ? 5.331 24.055 1.281 1.00 61.94 283 ILE A O 1
ATOM 2232 N N . GLY A 1 284 ? 4.908 25.673 -0.189 1.00 41.19 284 GLY A N 1
ATOM 2233 C CA . GLY A 1 284 ? 5.888 26.599 0.387 1.00 41.19 284 GLY A CA 1
ATOM 2234 C C . GLY A 1 284 ? 7.344 26.262 0.062 1.00 41.19 284 GLY A C 1
ATOM 2235 O O . GLY A 1 284 ? 8.248 26.821 0.678 1.00 41.19 284 GLY A O 1
ATOM 2236 N N . ILE A 1 285 ? 7.598 25.407 -0.934 1.00 49.75 285 ILE A N 1
ATOM 2237 C CA . ILE A 1 285 ? 8.936 25.262 -1.519 1.00 49.75 285 ILE A CA 1
ATOM 2238 C C . ILE A 1 285 ? 9.159 26.489 -2.407 1.00 49.75 285 ILE A C 1
ATOM 2240 O O . ILE A 1 285 ? 8.964 26.453 -3.621 1.00 49.75 285 ILE A O 1
ATOM 2244 N N . GLN A 1 286 ? 9.497 27.623 -1.793 1.00 45.41 286 GLN A N 1
ATOM 2245 C CA . GLN A 1 286 ? 10.043 28.745 -2.540 1.00 45.41 286 GLN A CA 1
ATOM 2246 C C . GLN A 1 286 ? 11.399 28.293 -3.076 1.00 45.41 286 GLN A C 1
ATOM 2248 O O . GLN A 1 286 ? 12.384 28.235 -2.343 1.00 45.41 286 GLN A O 1
ATOM 2253 N N . SER A 1 287 ? 11.444 27.943 -4.360 1.00 47.59 287 SER A N 1
ATOM 2254 C CA . SER A 1 287 ? 12.697 27.858 -5.096 1.00 47.59 287 SER A CA 1
ATOM 2255 C C . SER A 1 287 ? 13.386 29.213 -4.955 1.00 47.59 287 SER A C 1
ATOM 2257 O O . SER A 1 287 ? 12.951 30.195 -5.562 1.00 47.59 287 SER A O 1
ATOM 2259 N N . SER A 1 288 ? 14.413 29.296 -4.109 1.00 44.97 288 SER A N 1
ATOM 2260 C CA . SER A 1 288 ? 15.205 30.507 -3.943 1.00 44.97 288 SER A CA 1
ATOM 2261 C C . SER A 1 288 ? 16.051 30.714 -5.200 1.00 44.97 288 SER A C 1
ATOM 2263 O O . SER A 1 288 ? 17.245 30.416 -5.228 1.00 44.97 288 SER A O 1
ATOM 2265 N N . SER A 1 289 ? 15.446 31.211 -6.273 1.00 44.59 289 SER A N 1
ATOM 2266 C CA . SER A 1 289 ? 16.202 31.777 -7.380 1.00 44.59 289 SER A CA 1
ATOM 2267 C C . SER A 1 289 ? 16.726 33.134 -6.914 1.00 44.59 289 SER A C 1
ATOM 2269 O O . SER A 1 289 ? 16.092 34.169 -7.122 1.00 44.59 289 SER A O 1
ATOM 2271 N N . LYS A 1 290 ? 17.870 33.126 -6.220 1.00 45.53 290 LYS A N 1
ATOM 2272 C CA . LYS A 1 290 ? 18.680 34.332 -6.035 1.00 45.53 290 LYS A CA 1
ATOM 2273 C C . LYS A 1 290 ? 19.051 34.835 -7.428 1.00 45.53 290 LYS A C 1
ATOM 2275 O O . LYS A 1 290 ? 19.806 34.183 -8.143 1.00 45.53 290 LYS A O 1
ATOM 2280 N N . SER A 1 291 ? 18.498 35.980 -7.810 1.00 44.00 291 SER A N 1
ATOM 2281 C CA . SER A 1 291 ? 18.914 36.729 -8.989 1.00 44.00 291 SER A CA 1
ATOM 2282 C C . SER A 1 291 ? 20.392 37.097 -8.844 1.00 44.00 291 SER A C 1
ATOM 2284 O O . SER A 1 291 ? 20.752 37.902 -7.982 1.00 44.00 291 SER A O 1
ATOM 2286 N N . VAL A 1 292 ? 21.253 36.504 -9.669 1.00 49.00 292 VAL A N 1
ATOM 2287 C CA . VAL A 1 292 ? 22.640 36.946 -9.835 1.00 49.00 292 VAL A CA 1
ATOM 2288 C C . VAL A 1 292 ? 22.592 38.277 -10.582 1.00 49.00 292 VAL A C 1
ATOM 2290 O O . VAL A 1 292 ? 22.391 38.321 -11.792 1.00 49.00 292 VAL A O 1
ATOM 2293 N N . GLY A 1 293 ? 22.692 39.373 -9.830 1.00 56.38 293 GLY A N 1
ATOM 2294 C CA . GLY A 1 293 ? 22.790 40.719 -10.377 1.00 56.38 293 GLY A CA 1
ATOM 2295 C C . GLY A 1 293 ? 24.116 40.891 -11.110 1.00 56.38 293 GLY A C 1
ATOM 2296 O O . GLY A 1 293 ? 25.183 40.858 -10.501 1.00 56.38 293 GLY A O 1
ATOM 2297 N N . THR A 1 294 ? 24.042 41.074 -12.422 1.00 51.34 294 THR A N 1
ATOM 2298 C CA . THR A 1 294 ? 25.175 41.440 -13.271 1.00 51.34 294 THR A CA 1
ATOM 2299 C C . THR A 1 294 ? 25.525 42.904 -12.992 1.00 51.34 294 THR A C 1
ATOM 2301 O O . THR A 1 294 ? 24.794 43.811 -13.390 1.00 51.34 294 THR A O 1
ATOM 2304 N N . LYS A 1 295 ? 26.624 43.155 -12.272 1.00 54.12 295 LYS A N 1
ATOM 2305 C CA . LYS A 1 295 ? 27.226 44.492 -12.200 1.00 54.12 295 LYS A CA 1
ATOM 2306 C C . LYS A 1 295 ? 27.847 44.808 -13.563 1.00 54.12 295 LYS A C 1
ATOM 2308 O O . LYS A 1 295 ? 28.732 44.087 -14.011 1.00 54.12 295 LYS A O 1
ATOM 2313 N N . LYS A 1 296 ? 27.367 45.869 -14.215 1.00 59.28 296 LYS A N 1
ATOM 2314 C CA . LYS A 1 296 ? 28.080 46.547 -15.304 1.00 59.28 296 LYS A CA 1
ATOM 2315 C C . LYS A 1 296 ? 29.109 47.480 -14.671 1.00 59.28 296 LYS A C 1
ATOM 2317 O O . LYS A 1 296 ? 28.724 48.372 -13.921 1.00 59.28 296 LYS A O 1
ATOM 2322 N N . GLU A 1 297 ? 30.381 47.248 -14.966 1.00 58.47 297 GLU A N 1
ATOM 2323 C CA . GLU A 1 297 ? 31.453 48.220 -14.758 1.00 58.47 297 GLU A CA 1
ATOM 2324 C C . GLU A 1 297 ? 31.465 49.201 -15.939 1.00 58.47 297 GLU A C 1
ATOM 2326 O O . GLU A 1 297 ? 31.348 48.798 -17.100 1.00 58.47 297 GLU A O 1
ATOM 2331 N N . THR A 1 298 ? 31.561 50.484 -15.605 1.00 69.44 298 THR A N 1
ATOM 2332 C CA . THR A 1 298 ? 31.902 51.620 -16.472 1.00 69.44 298 THR A CA 1
ATOM 2333 C C . THR A 1 298 ? 33.038 52.360 -15.808 1.00 69.44 298 THR A C 1
ATOM 2335 O O . THR A 1 298 ? 32.942 52.500 -14.564 1.00 69.44 298 THR A O 1
#

Secondary structure (DSSP, 8-state):
---PPPPTHHHHHHHHHHHHHHTTTSSS-S----SSTTSPPPPPPPP------HHHHHHHHHHHSPPPPGGGS-HHHHHHHHHHHHHHHHS-EEETTEEEEE--HHHHHHHTTS-HHHHHHHHTSTTEEEEEEEETTEEEEEEEE--TT---HHHHHHHHHHHHHHHH-PPPPHHHHHHHHHHHHHSPTTTHHHHHHHHHHTHHHHHHHHHHHHHHHHHHT-BTTB--GGG------SS--HHHHHHTHHHHHHHHHHHHHHHHHSTT-TTSHHHHHHHHHHTT----------PPP-

Foldseek 3Di:
DDDDDDDPVVVVVVVVVVVVVVVPPPDPPDPVCPPDVVDDWDFQAAQPLDFFDVLVVVLLVLVPDDAQDLVNDDPLLVQVQVVFVVQQVVPWDDDLNDTWRFDDLVNSCVSSVHDSVVSVVSQVDPQKDWDWDQDPNDTTITIHGHGPSPAGLLNLLVLLQVLCCVNTVDHDDPVLSVLSSLLCVVDDRSCSNRLSNNCQSRVVVLLVLLLVVLVCQLVVCHDPVDNHSVVSDRDDDSHDDSVSCSVVVVSSVVVSVVSLVVLVPPPPNPDPVVVVVVSVVVVVPPPPPPPPDDDDDD

pLDDT: mean 81.52, std 19.96, range [33.34, 98.44]

Sequence (298 aa):
MSHQLPSSHWLIGSTHAARAVLRADMIVEGEITPPNAVKPWLLPIPPTGQVFTSGFADYLSARKQPLKARNDLPPSGQALYDIVAAELSANPVDAEGRQWANLSARHLADELGRSVRQVQRLYSGDPFRHVVKRIGGKNTTLIRIGHPADLSPEDQARMMVKFWRRATGRKETPEEFGCLVGIAKDCPTGLGFDVFRTIVRNWSPFMACAKVAQYLAMHDGGDEFDPDPEKFYARYYAFPSIKVIRRFLYVASDFYDDRVQNLASEPKCPDVCSHILKVLKGIGIQSSSKSVGTKKET

Organism: NCBI:txid2676438